Protein AF-A0A8S9B3A2-F1 (afdb_monomer)

Solvent-accessible surface area (backbone atoms only — not comparable to full-atom values): 14455 Å² total; per-residue (Å²): 108,44,96,80,34,63,38,35,36,28,36,54,52,17,43,50,27,46,56,45,24,74,76,36,66,95,46,22,70,62,25,46,52,50,16,51,53,28,40,66,65,13,50,64,55,45,55,56,55,64,73,60,78,45,78,88,52,44,62,52,49,51,56,33,50,64,42,50,48,51,38,49,44,45,55,29,76,80,40,77,68,56,39,48,72,70,50,87,87,49,98,57,87,27,58,57,59,52,32,21,52,45,43,54,49,45,68,76,41,43,72,69,33,56,79,40,97,54,28,78,78,65,65,76,79,71,89,68,57,51,84,60,25,87,64,45,62,59,57,53,51,50,54,51,48,56,58,52,49,36,76,74,67,72,50,58,69,65,58,50,51,27,50,51,53,40,48,51,52,49,48,45,39,53,17,53,59,60,39,98,63,59,72,78,70,49,52,57,49,64,55,39,49,60,34,67,43,48,70,66,36,51,55,41,39,61,69,62,37,63,72,47,47,48,53,52,34,52,49,21,45,60,44,25,60,48,38,86,42,73,44,44,56,64,40,22,57,40,29,35,54,39,45,55,74,69,49,56,79,91,52,46,78,74,43,49,65,45,70,70,53,71,80,80

Radius of gyration: 19.15 Å; Cα contacts (8 Å, |Δi|>4): 294; chains: 1; bounding box: 43×44×47 Å

pLDDT: mean 85.71, std 11.59, range [47.88, 97.56]

Foldseek 3Di:
DCVVQVLLVLLVQLLVLLVVLVVCVVCNVVSPVSSVVSNVVNVVVLVVVVVVPDLVCLLSNLSSLVSVLLNVLSNCVVPVQLLAQQAPPDPDHHSLVSLLVSVVSCVVNVVSCCVDPNVVVVDDDDPFDLVLQPCCVLLVVLLVVLVVCCVVPVDDPVQSVLLVQLSVLLSRLRRVCSDPDDLVSNVSSLSCSSNRRDPSLVVCSNVVPLSSLLSVLSSLLSLLANVVSVSSPCSSVSNNVNSCVSDDPVSNVSNPVSNPRHRD

Mean predicted aligned error: 6.16 Å

Secondary structure (DSSP, 8-state):
-TTT-HHHHHHHHHHHHHHHHHH-GGGHHHHHHHHHHHHHHHHHHHHHHHTT--TTTHHHHHHHHHHHHHHHHHHGGGSGGGSS---SSSSS--HHHHHHHHHHHHHHHHHHHHTSTTGGGGPPPPPP-GGG-TTHHHHHHHHHHHHHHHHHH---HHHHHHHHHHHHHHHHHHHHHHSS--THHHHHHHHHHHHHS-HHHHHHHHTT-HHHHHHHHHHHHHHHT-TTSGGGTTHHHHHHHHHHHHS-HHHHHHHHHHHHPPP-

Sequence (264 aa):
MALRYEFLMHGILAVAALHLSTLQTARKTELLQAAMRLENVAIPSFRRLLSSNNSENIRAVFAFAGFVVPYMLAMSGSHDSSNCIPSLDNKHPHWFHSLRGLIMLLVRTQDDLAQGPLSPLLTKCAPTDYGRNPEDIHFVRIQKLLQSTTLSSGSDEKDLAACLGALDGLRRIAASICSQCNTALKVAPLYAWPGTVSQHFLELLHQRKPETLVILAHYCVLLKRVNSCWYFEGVGEKLLGAIDKELSEDWKHWIEWPLKQPIK

Structure (mmCIF, N/CA/C/O backbone):
data_AF-A0A8S9B3A2-F1
#
_entry.id   AF-A0A8S9B3A2-F1
#
loop_
_atom_site.group_PDB
_atom_site.id
_atom_site.type_symbol
_atom_site.label_atom_id
_atom_site.label_alt_id
_atom_site.label_comp_id
_atom_site.label_asym_id
_atom_site.label_entity_id
_atom_site.label_seq_id
_atom_site.pdbx_PDB_ins_code
_atom_site.Cartn_x
_atom_site.Cartn_y
_atom_site.Cartn_z
_atom_site.occupancy
_atom_site.B_iso_or_equiv
_atom_site.auth_seq_id
_atom_site.auth_comp_id
_atom_site.auth_asym_id
_atom_site.auth_atom_id
_atom_site.pdbx_PDB_model_num
ATOM 1 N N . MET A 1 1 ? -16.685 -7.104 19.088 1.00 86.88 1 MET A N 1
ATOM 2 C CA . MET A 1 1 ? -15.223 -7.111 19.349 1.00 86.88 1 MET A CA 1
ATOM 3 C C . MET A 1 1 ? -14.755 -5.840 20.051 1.00 86.88 1 MET A C 1
ATOM 5 O O . MET A 1 1 ? -14.198 -5.979 21.125 1.00 86.88 1 MET A O 1
ATOM 9 N N . ALA A 1 2 ? -15.004 -4.632 19.527 1.00 88.06 2 ALA A N 1
ATOM 10 C CA . ALA A 1 2 ? -14.505 -3.384 20.132 1.00 88.06 2 ALA A CA 1
ATOM 11 C C . ALA A 1 2 ? -14.911 -3.178 21.608 1.00 88.06 2 ALA A C 1
ATOM 13 O O . ALA A 1 2 ? -14.072 -2.813 22.416 1.00 88.06 2 ALA A O 1
ATOM 14 N N . LEU A 1 3 ? -16.149 -3.518 21.987 1.00 90.69 3 LEU A N 1
ATOM 15 C CA . LEU A 1 3 ? -16.605 -3.456 23.388 1.00 90.69 3 LEU A CA 1
ATOM 16 C C . LEU A 1 3 ? -15.860 -4.414 24.341 1.00 90.69 3 LEU A C 1
ATOM 18 O O . LEU A 1 3 ? -15.884 -4.209 25.544 1.00 90.69 3 LEU A O 1
ATOM 22 N N . ARG A 1 4 ? -15.219 -5.467 23.814 1.00 90.19 4 ARG A N 1
ATOM 23 C CA . ARG A 1 4 ? -14.448 -6.453 24.596 1.00 90.19 4 ARG A CA 1
ATOM 24 C C . ARG A 1 4 ? -12.953 -6.123 24.641 1.00 90.19 4 ARG A C 1
ATOM 26 O O . ARG A 1 4 ? -12.253 -6.590 25.529 1.00 90.19 4 ARG A O 1
ATOM 33 N N . TYR A 1 5 ? -12.458 -5.361 23.669 1.00 91.50 5 TYR A N 1
ATOM 34 C CA . TYR A 1 5 ? -11.040 -5.068 23.498 1.00 91.50 5 TYR A CA 1
ATOM 35 C C . TYR A 1 5 ? -10.839 -3.557 23.399 1.00 91.50 5 TYR A C 1
ATOM 37 O O . TYR A 1 5 ? -10.967 -2.979 22.321 1.00 91.50 5 TYR A O 1
ATOM 45 N N . GLU A 1 6 ? -10.490 -2.924 24.518 1.00 92.94 6 GLU A N 1
ATOM 46 C CA . GLU A 1 6 ? -10.369 -1.463 24.616 1.00 92.94 6 GLU A CA 1
ATOM 47 C C . GLU A 1 6 ? -9.408 -0.868 23.584 1.00 92.94 6 GLU A C 1
ATOM 49 O O . GLU A 1 6 ? -9.726 0.139 22.963 1.00 92.94 6 GLU A O 1
ATOM 54 N N . PHE A 1 7 ? -8.259 -1.504 23.325 1.00 94.06 7 PHE A N 1
ATOM 55 C CA . PHE A 1 7 ? -7.315 -1.025 22.306 1.00 94.06 7 PHE A CA 1
ATOM 56 C C . PHE A 1 7 ? -7.963 -0.929 20.915 1.00 94.06 7 PHE A C 1
ATOM 58 O O . PHE A 1 7 ? -7.715 0.027 20.187 1.00 94.06 7 PHE A O 1
ATOM 65 N N . LEU A 1 8 ? -8.843 -1.876 20.565 1.00 94.69 8 LEU A N 1
ATOM 66 C CA . LEU A 1 8 ? -9.583 -1.850 19.308 1.00 94.69 8 LEU A CA 1
ATOM 67 C C . LEU A 1 8 ? -10.588 -0.696 19.286 1.00 94.69 8 LEU A C 1
ATOM 69 O O . LEU A 1 8 ? -10.690 -0.006 18.274 1.00 94.69 8 LEU A O 1
ATOM 73 N N . MET A 1 9 ? -11.294 -0.457 20.395 1.00 96.00 9 MET A N 1
ATOM 74 C CA . MET A 1 9 ? -12.188 0.697 20.521 1.00 96.00 9 MET A CA 1
ATOM 75 C C . MET A 1 9 ? -11.423 2.013 20.342 1.00 96.00 9 MET A C 1
ATOM 77 O O . MET A 1 9 ? -11.816 2.844 19.529 1.00 96.00 9 MET A O 1
ATOM 81 N N . HIS A 1 10 ? -10.297 2.176 21.038 1.00 95.81 10 HIS A N 1
ATOM 82 C CA . HIS A 1 10 ? -9.448 3.356 20.913 1.00 95.81 10 HIS A CA 1
ATOM 83 C C . HIS A 1 10 ? -8.947 3.557 19.475 1.00 95.81 10 HIS A C 1
ATOM 85 O O . HIS A 1 10 ? -8.999 4.677 18.979 1.00 95.81 10 HIS A O 1
ATOM 91 N N . GLY A 1 11 ? -8.542 2.492 18.771 1.00 94.38 11 GLY A N 1
ATOM 92 C CA . GLY A 1 11 ? -8.142 2.574 17.360 1.00 94.38 11 GLY A CA 1
ATOM 93 C C . GLY A 1 11 ? -9.270 3.040 16.435 1.00 94.38 11 GLY A C 1
ATOM 94 O O . GLY A 1 11 ? -9.063 3.926 15.607 1.00 94.38 11 GLY A O 1
ATOM 95 N N . ILE A 1 12 ? -10.481 2.501 16.614 1.00 95.19 12 ILE A N 1
ATOM 96 C CA . ILE A 1 12 ? -11.668 2.919 15.850 1.00 95.19 12 ILE A CA 1
ATOM 97 C C . ILE A 1 12 ? -11.978 4.398 16.109 1.00 95.19 12 ILE A C 1
ATOM 99 O O . ILE A 1 12 ? -12.176 5.162 15.165 1.00 95.19 12 ILE A O 1
ATOM 103 N N . LEU A 1 13 ? -11.986 4.815 17.377 1.00 96.25 13 LEU A N 1
ATOM 104 C CA . LEU A 1 13 ? -12.258 6.200 17.759 1.00 96.25 13 LEU A CA 1
ATOM 105 C C . LEU A 1 13 ? -11.162 7.159 17.274 1.00 96.25 13 LEU A C 1
ATOM 107 O O . LEU A 1 13 ? -11.478 8.277 16.880 1.00 96.25 13 LEU A O 1
ATOM 111 N N . ALA A 1 14 ? -9.897 6.730 17.255 1.00 95.62 14 ALA A N 1
ATOM 112 C CA . ALA A 1 14 ? -8.786 7.536 16.759 1.00 95.62 14 ALA A CA 1
ATOM 113 C C . ALA A 1 14 ? -8.944 7.843 15.264 1.00 95.62 14 ALA A C 1
ATOM 115 O O . ALA A 1 14 ? -8.869 9.001 14.856 1.00 95.62 14 ALA A O 1
ATOM 116 N N . VAL A 1 15 ? -9.237 6.822 14.450 1.00 94.31 15 VAL A N 1
ATOM 117 C CA . VAL A 1 15 ? -9.499 6.996 13.011 1.00 94.31 15 VAL A CA 1
ATOM 118 C C . VAL A 1 15 ? -10.773 7.812 12.773 1.00 94.31 15 VAL A C 1
ATOM 120 O O . VAL A 1 15 ? -10.792 8.666 11.888 1.00 94.31 15 VAL A O 1
ATOM 123 N N . ALA A 1 16 ? -11.821 7.607 13.576 1.00 95.56 16 ALA A N 1
ATOM 124 C CA . ALA A 1 16 ? -13.045 8.400 13.487 1.00 95.56 16 ALA A CA 1
ATOM 125 C C . ALA A 1 16 ? -12.796 9.883 13.806 1.00 95.56 16 ALA A C 1
ATOM 127 O O . ALA A 1 16 ? -13.278 10.749 13.079 1.00 95.56 16 ALA A O 1
ATOM 128 N N . ALA A 1 17 ? -12.014 10.186 14.846 1.00 95.75 17 ALA A N 1
ATOM 129 C CA . ALA A 1 17 ? -11.626 11.550 15.194 1.00 95.75 17 ALA A CA 1
ATOM 130 C C . ALA A 1 17 ? -10.784 12.201 14.083 1.00 95.75 17 ALA A C 1
ATOM 132 O O . ALA A 1 17 ? -11.041 13.350 13.725 1.00 95.75 17 ALA A O 1
ATOM 133 N N . LEU A 1 18 ? -9.848 11.460 13.474 1.00 93.12 18 LEU A N 1
ATOM 134 C CA . LEU A 1 18 ? -9.096 11.937 12.309 1.00 93.12 18 LEU A CA 1
ATOM 135 C C . LEU A 1 18 ? -10.009 12.275 11.133 1.00 93.12 18 LEU A C 1
ATOM 137 O O . LEU A 1 18 ? -9.900 13.366 10.579 1.00 93.12 18 LEU A O 1
ATOM 141 N N . HIS A 1 19 ? -10.935 11.385 10.784 1.00 93.44 19 HIS A N 1
ATOM 142 C CA . HIS A 1 19 ? -11.881 11.643 9.704 1.00 93.44 19 HIS A CA 1
ATOM 143 C C . HIS A 1 19 ? -12.785 12.842 10.021 1.00 93.44 19 HIS A C 1
ATOM 145 O O . HIS A 1 19 ? -12.965 13.728 9.197 1.00 93.44 19 HIS A O 1
ATOM 151 N N . LEU A 1 20 ? -13.298 12.951 11.249 1.00 95.25 20 LEU A N 1
ATOM 152 C CA . LEU A 1 20 ? -14.075 14.121 11.660 1.00 95.25 20 LEU A CA 1
ATOM 153 C C . LEU A 1 20 ? -13.264 15.418 11.569 1.00 95.25 20 LEU A C 1
ATOM 155 O O . LEU A 1 20 ? -13.844 16.460 11.283 1.00 95.25 20 LEU A O 1
ATOM 159 N N . SER A 1 21 ? -11.944 15.376 11.772 1.00 93.50 21 SER A N 1
ATOM 160 C CA . SER A 1 21 ? -11.086 16.562 11.664 1.00 93.50 21 SER A CA 1
ATOM 161 C C . SER A 1 21 ? -11.006 17.129 10.240 1.00 93.50 21 SER A C 1
ATOM 163 O O . SER A 1 21 ? -10.760 18.326 10.080 1.00 93.50 21 SER A O 1
ATOM 165 N N . THR A 1 22 ? -11.242 16.299 9.213 1.00 89.88 22 THR A N 1
ATOM 166 C CA . THR A 1 22 ? -11.309 16.743 7.812 1.00 89.88 22 THR A CA 1
ATOM 167 C C . THR A 1 22 ? -12.674 17.348 7.480 1.00 89.88 22 THR A C 1
ATOM 169 O O . THR A 1 22 ? -12.753 18.288 6.696 1.00 89.88 22 THR A O 1
ATOM 172 N N . LEU A 1 23 ? -13.739 16.869 8.132 1.00 93.38 23 LEU A N 1
ATOM 173 C CA . LEU A 1 23 ? -15.110 17.352 7.944 1.00 93.38 23 LEU A CA 1
ATOM 174 C C . LEU A 1 23 ? -15.437 18.592 8.796 1.00 93.38 23 LEU A C 1
ATOM 176 O O . LEU A 1 23 ? -16.249 19.425 8.402 1.00 93.38 23 LEU A O 1
ATOM 180 N N . GLN A 1 24 ? -14.826 18.716 9.977 1.00 95.00 24 GLN A N 1
ATOM 181 C CA . GLN A 1 24 ? -15.093 19.760 10.971 1.00 95.00 24 GLN A CA 1
ATOM 182 C C . GLN A 1 24 ? -13.850 20.624 11.186 1.00 95.00 24 GLN A C 1
ATOM 184 O O . GLN A 1 24 ? -13.192 20.557 12.226 1.00 95.00 24 GLN A O 1
ATOM 189 N N . THR A 1 25 ? -13.540 21.477 10.211 1.00 90.44 25 THR A N 1
ATOM 190 C CA . THR A 1 25 ? -12.337 22.329 10.230 1.00 90.44 25 THR A CA 1
ATOM 191 C C . THR A 1 25 ? -12.238 23.208 11.482 1.00 90.44 25 THR A C 1
ATOM 193 O O . THR A 1 25 ? -11.146 23.368 12.022 1.00 90.44 25 THR A O 1
ATOM 196 N N . ALA A 1 26 ? -13.370 23.685 12.013 1.00 96.25 26 ALA A N 1
ATOM 197 C CA . ALA A 1 26 ? -13.434 24.467 13.253 1.00 96.25 26 ALA A CA 1
ATOM 198 C C . ALA A 1 26 ? -12.916 23.715 14.495 1.00 96.25 26 ALA A C 1
ATOM 200 O O . ALA A 1 26 ? -12.415 24.335 15.428 1.00 96.25 26 ALA A O 1
ATOM 201 N N . ARG A 1 27 ? -13.013 22.380 14.508 1.00 95.88 27 ARG A N 1
ATOM 202 C CA . ARG A 1 27 ? -12.578 21.511 15.617 1.00 95.88 27 ARG A CA 1
ATOM 203 C C . ARG A 1 27 ? -11.345 20.682 15.270 1.00 95.88 27 ARG A C 1
ATOM 205 O O . ARG A 1 27 ? -10.985 19.772 16.014 1.00 95.88 27 ARG A O 1
ATOM 212 N N . LYS A 1 28 ? -10.676 20.984 14.152 1.00 92.81 28 LYS A N 1
ATOM 213 C CA . LYS A 1 28 ? -9.571 20.177 13.620 1.00 92.81 28 LYS A CA 1
ATOM 214 C C . LYS A 1 28 ? -8.499 19.898 14.674 1.00 92.81 28 LYS A C 1
ATOM 216 O O . LYS A 1 28 ? -8.174 18.741 14.908 1.00 92.81 28 LYS A O 1
ATOM 221 N N . THR A 1 29 ? -7.996 20.927 15.354 1.00 93.38 29 THR A N 1
ATOM 222 C CA . THR A 1 29 ? -6.937 20.781 16.369 1.00 93.38 29 THR A CA 1
ATOM 223 C C . THR A 1 29 ? -7.363 19.892 17.539 1.00 93.38 29 THR A C 1
ATOM 225 O O . THR A 1 29 ? -6.611 19.008 17.943 1.00 93.38 29 THR A O 1
ATOM 228 N N . GLU A 1 30 ? -8.579 20.084 18.056 1.00 96.38 30 GLU A N 1
ATOM 229 C CA . GLU A 1 30 ? -9.148 19.278 19.146 1.00 96.38 30 GLU A CA 1
ATOM 230 C C . GLU A 1 30 ? -9.258 17.799 18.741 1.00 96.38 30 GLU A C 1
ATOM 232 O O . GLU A 1 30 ? -8.842 16.907 19.483 1.00 96.38 30 GLU A O 1
ATOM 237 N N . LEU A 1 31 ? -9.780 17.540 17.540 1.00 96.44 31 LEU A N 1
ATOM 238 C CA . LEU A 1 31 ? -9.991 16.195 17.007 1.00 96.44 31 LEU A CA 1
ATOM 239 C C . LEU A 1 31 ? -8.668 15.481 16.697 1.00 96.44 31 LEU A C 1
ATOM 241 O O . LEU A 1 31 ? -8.532 14.299 17.012 1.00 96.44 31 LEU A O 1
ATOM 245 N N . LEU A 1 32 ? -7.670 16.195 16.166 1.00 93.56 32 LEU A N 1
ATOM 246 C CA . LEU A 1 32 ? -6.316 15.665 15.976 1.00 93.56 32 LEU A CA 1
ATOM 247 C C . LEU A 1 32 ? -5.677 15.277 17.318 1.00 93.56 32 LEU A C 1
ATOM 249 O O . LEU A 1 32 ? -5.144 14.177 17.451 1.00 93.56 32 LEU A O 1
ATOM 253 N N . GLN A 1 33 ? -5.783 16.131 18.341 1.00 94.44 33 GLN A N 1
ATOM 254 C CA . GLN A 1 33 ? -5.284 15.817 19.685 1.00 94.44 33 GLN A CA 1
ATOM 255 C C . GLN A 1 33 ? -6.010 14.618 20.304 1.00 94.44 33 GLN A C 1
ATOM 257 O O . GLN A 1 33 ? -5.382 13.774 20.946 1.00 94.44 33 GLN A O 1
ATOM 262 N N . ALA A 1 34 ? -7.329 14.517 20.120 1.00 96.19 34 ALA A N 1
ATOM 263 C CA . ALA A 1 34 ? -8.099 13.364 20.568 1.00 96.19 34 ALA A CA 1
ATOM 264 C C . ALA A 1 34 ? -7.623 12.074 19.884 1.00 96.19 34 ALA A C 1
ATOM 266 O O . ALA A 1 34 ? -7.362 11.091 20.578 1.00 96.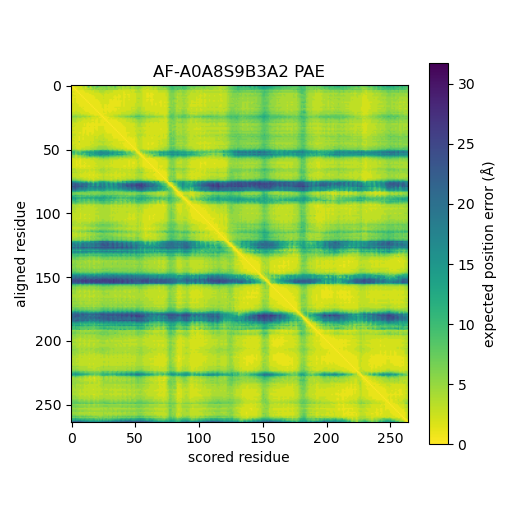19 34 ALA A O 1
ATOM 267 N N . ALA A 1 35 ? -7.436 12.098 18.562 1.00 95.38 35 ALA A N 1
ATOM 268 C CA . ALA A 1 35 ? -6.918 10.965 17.805 1.00 95.38 35 ALA A CA 1
ATOM 269 C C . ALA A 1 35 ? -5.537 10.510 18.303 1.00 95.38 35 ALA A C 1
ATOM 271 O O . ALA A 1 35 ? -5.358 9.326 18.587 1.00 95.38 35 ALA A O 1
ATOM 272 N N . MET A 1 36 ? -4.606 11.451 18.501 1.00 93.38 36 MET A N 1
ATOM 273 C CA . MET A 1 36 ? -3.267 11.171 19.039 1.00 93.38 36 MET A CA 1
ATOM 274 C C . MET A 1 36 ? -3.320 10.530 20.429 1.00 93.38 36 MET A C 1
ATOM 276 O O . MET A 1 36 ? -2.621 9.554 20.697 1.00 93.38 36 MET A O 1
ATOM 280 N N . ARG A 1 37 ? -4.158 11.051 21.335 1.00 95.31 37 ARG A N 1
ATOM 281 C CA . ARG A 1 37 ? -4.313 10.477 22.684 1.00 95.31 37 ARG A CA 1
ATOM 282 C C . ARG A 1 37 ? -4.839 9.044 22.631 1.00 95.31 37 ARG A C 1
ATOM 284 O O . ARG A 1 37 ? -4.300 8.179 23.315 1.00 95.31 37 ARG A O 1
ATOM 291 N N . LEU A 1 38 ? -5.866 8.798 21.819 1.00 95.69 38 LEU A N 1
ATOM 292 C CA . LEU A 1 38 ? -6.476 7.477 21.666 1.00 95.69 38 LEU A CA 1
ATOM 293 C C . LEU A 1 38 ? -5.479 6.457 21.098 1.00 95.69 38 LEU A C 1
ATOM 295 O O . LEU A 1 38 ? -5.370 5.351 21.625 1.00 95.69 38 LEU A O 1
ATOM 299 N N . GLU A 1 39 ? -4.705 6.834 20.079 1.00 92.94 39 GLU A N 1
ATOM 300 C CA . GLU A 1 39 ? -3.663 5.974 19.510 1.00 92.94 39 GLU A CA 1
ATOM 301 C C . GLU A 1 39 ? -2.566 5.648 20.539 1.00 92.94 39 GLU A C 1
ATOM 303 O O . GLU A 1 39 ? -2.226 4.476 20.732 1.00 92.94 39 GLU A O 1
ATOM 308 N N . ASN A 1 40 ? -2.066 6.660 21.257 1.00 92.50 40 ASN A N 1
ATOM 309 C CA . ASN A 1 40 ? -1.021 6.494 22.271 1.00 92.50 40 ASN A CA 1
ATOM 310 C C . ASN A 1 40 ? -1.431 5.531 23.396 1.00 92.50 40 ASN A C 1
ATOM 312 O O . ASN A 1 40 ? -0.596 4.775 23.894 1.00 92.50 40 ASN A O 1
ATOM 316 N N . VAL A 1 41 ? -2.713 5.518 23.775 1.00 95.00 41 VAL A N 1
ATOM 317 C CA . VAL A 1 41 ? -3.259 4.563 24.755 1.00 95.00 41 VAL A CA 1
ATOM 318 C C . VAL A 1 41 ? -3.419 3.161 24.152 1.00 95.00 41 VAL A C 1
ATOM 320 O O . VAL A 1 41 ? -3.198 2.158 24.833 1.00 95.00 41 VAL A O 1
ATOM 323 N N . ALA A 1 42 ? -3.782 3.058 22.873 1.00 94.38 42 ALA A N 1
ATOM 324 C CA . ALA A 1 42 ? -4.058 1.780 22.224 1.00 94.38 42 ALA A CA 1
ATOM 325 C C . ALA A 1 42 ? -2.795 0.970 21.882 1.00 94.38 42 ALA A C 1
ATOM 327 O O . ALA A 1 42 ? -2.781 -0.254 22.056 1.00 94.38 42 ALA A O 1
ATOM 328 N N . ILE A 1 43 ? -1.734 1.635 21.404 1.00 91.88 43 ILE A N 1
ATOM 329 C CA . ILE A 1 43 ? -0.521 0.985 20.876 1.00 91.88 43 ILE A CA 1
ATOM 330 C C . ILE A 1 43 ? 0.147 0.032 21.881 1.00 91.88 43 ILE A C 1
ATOM 332 O O . ILE A 1 43 ? 0.470 -1.091 21.482 1.00 91.88 43 ILE A O 1
ATOM 336 N N . PRO A 1 44 ? 0.378 0.402 23.158 1.00 93.44 44 PRO A N 1
ATOM 337 C CA . PRO A 1 44 ? 1.042 -0.489 24.110 1.00 93.44 44 PRO A CA 1
ATOM 338 C C . PRO A 1 44 ? 0.278 -1.802 24.320 1.00 93.44 44 PRO A C 1
ATOM 340 O O . PRO A 1 44 ? 0.873 -2.882 24.308 1.00 93.44 44 PRO A O 1
ATOM 343 N N . SER A 1 45 ? -1.048 -1.716 24.452 1.00 92.31 45 SER A N 1
ATOM 344 C CA . SER A 1 45 ? -1.930 -2.877 24.607 1.00 92.31 45 SER A CA 1
ATOM 345 C C . SER A 1 45 ? -1.961 -3.736 23.344 1.00 92.31 45 SER A C 1
ATOM 347 O O . SER A 1 45 ? -1.846 -4.958 23.433 1.00 92.31 45 SER A O 1
ATOM 349 N N . PHE A 1 46 ? -2.030 -3.108 22.166 1.00 92.31 46 PHE A N 1
ATOM 350 C CA . PHE A 1 46 ? -1.916 -3.807 20.886 1.00 92.31 46 PHE A CA 1
ATOM 351 C C . PHE A 1 46 ? -0.590 -4.572 20.769 1.00 92.31 46 PHE A C 1
ATOM 353 O O . PHE A 1 46 ? -0.607 -5.767 20.484 1.00 92.31 46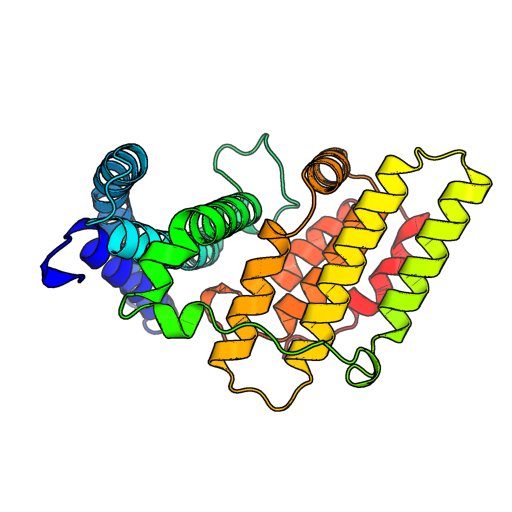 PHE A O 1
ATOM 360 N N . ARG A 1 47 ? 0.552 -3.925 21.045 1.00 91.00 47 ARG A N 1
ATOM 361 C CA . ARG A 1 47 ? 1.884 -4.555 20.972 1.00 91.00 47 ARG A CA 1
ATOM 362 C C . ARG A 1 47 ? 1.998 -5.756 21.907 1.00 91.00 47 ARG A C 1
ATOM 364 O O . ARG A 1 47 ? 2.505 -6.795 21.501 1.00 91.00 47 ARG A O 1
ATOM 371 N N . ARG A 1 48 ? 1.485 -5.637 23.135 1.00 92.12 48 ARG A N 1
ATOM 372 C CA . ARG A 1 48 ? 1.479 -6.737 24.110 1.00 92.12 48 ARG A CA 1
ATOM 373 C C . ARG A 1 48 ? 0.695 -7.947 23.597 1.00 92.12 48 ARG A C 1
ATOM 375 O O . ARG A 1 48 ? 1.175 -9.072 23.695 1.00 92.12 48 ARG A O 1
ATOM 382 N N . LEU A 1 49 ? -0.498 -7.720 23.046 1.00 91.06 49 LEU A N 1
ATOM 383 C CA . LEU A 1 49 ? -1.356 -8.797 22.544 1.00 91.06 49 LEU A CA 1
ATOM 384 C C . LEU A 1 49 ? -0.827 -9.395 21.237 1.00 91.06 49 LEU A C 1
ATOM 386 O O . LEU A 1 49 ? -0.889 -10.610 21.069 1.00 91.06 49 LEU A O 1
ATOM 390 N N . LEU A 1 50 ? -0.232 -8.583 20.361 1.00 89.44 50 LEU A N 1
ATOM 391 C CA . LEU A 1 50 ? 0.421 -9.054 19.140 1.00 89.44 50 LEU A CA 1
ATOM 392 C C . LEU A 1 50 ? 1.540 -10.066 19.439 1.00 89.44 50 LEU A C 1
ATOM 394 O O . LEU A 1 50 ? 1.673 -11.048 18.710 1.00 89.44 50 LEU A O 1
ATOM 398 N N . SER A 1 51 ? 2.298 -9.860 20.520 1.00 87.69 51 SER A N 1
ATOM 399 C CA . SER A 1 51 ? 3.363 -10.773 20.961 1.00 87.69 51 SER A CA 1
ATOM 400 C C . SER A 1 51 ? 2.857 -12.043 21.654 1.00 87.69 51 SER A C 1
ATOM 402 O O . SER A 1 51 ? 3.620 -12.988 21.816 1.00 87.69 51 SER A O 1
ATOM 404 N N . SER A 1 52 ? 1.589 -12.086 22.078 1.00 82.50 52 SER A N 1
ATOM 405 C CA . SER A 1 52 ? 1.043 -13.201 22.867 1.00 82.50 52 SER A CA 1
ATOM 406 C C . SER A 1 52 ? 0.677 -14.449 22.051 1.00 82.50 52 SER A C 1
ATOM 408 O O . SER A 1 52 ? 0.390 -15.479 22.651 1.00 82.50 52 SER A O 1
ATOM 410 N N . ASN A 1 53 ? 0.665 -14.369 20.709 1.00 69.38 53 ASN A N 1
ATOM 411 C CA . ASN A 1 53 ? 0.276 -15.454 19.786 1.00 69.38 53 ASN A CA 1
ATOM 412 C C . ASN A 1 53 ? -1.031 -16.193 20.164 1.00 69.38 53 ASN A C 1
ATOM 414 O O . ASN A 1 53 ? -1.207 -17.368 19.856 1.00 69.38 53 ASN A O 1
ATOM 418 N N . ASN A 1 54 ? -1.969 -15.505 20.821 1.00 79.38 54 ASN A N 1
ATOM 419 C CA . ASN A 1 54 ? -3.221 -16.095 21.284 1.00 79.38 54 ASN A CA 1
ATOM 420 C C . ASN A 1 54 ? -4.320 -15.973 20.208 1.00 79.38 54 ASN A C 1
ATOM 422 O O . ASN A 1 54 ? -4.704 -14.870 19.813 1.00 79.38 54 ASN A O 1
ATOM 426 N N . SER A 1 55 ? -4.874 -17.104 19.770 1.00 75.44 55 SER A N 1
ATOM 427 C CA . SER A 1 55 ? -5.926 -17.170 18.744 1.00 75.44 55 SER A CA 1
ATOM 428 C C . SER A 1 55 ? -7.252 -16.515 19.161 1.00 75.44 55 SER A C 1
ATOM 430 O O . SER A 1 55 ? -8.033 -16.092 18.307 1.00 75.44 55 SER A O 1
ATOM 432 N N . GLU A 1 56 ? -7.519 -16.331 20.457 1.00 80.44 56 GLU A N 1
ATOM 433 C CA . GLU A 1 56 ? -8.722 -15.633 20.925 1.00 80.44 56 GLU A CA 1
ATOM 434 C C . GLU A 1 56 ? -8.680 -14.132 20.624 1.00 80.44 56 GLU A C 1
ATOM 436 O O . GLU A 1 56 ? -9.696 -13.534 20.261 1.00 80.44 56 GLU A O 1
ATOM 441 N N . ASN A 1 57 ? -7.506 -13.508 20.771 1.00 87.62 57 ASN A N 1
ATOM 442 C CA . ASN A 1 57 ? -7.340 -12.068 20.575 1.00 87.62 57 ASN A CA 1
ATOM 443 C C . ASN A 1 57 ? -6.931 -11.708 19.140 1.00 87.62 57 ASN A C 1
ATOM 445 O O . ASN A 1 57 ? -7.054 -10.543 18.752 1.00 87.62 57 ASN A O 1
ATOM 449 N N . ILE A 1 58 ? -6.509 -12.691 18.338 1.00 89.50 58 ILE A N 1
ATOM 450 C CA . ILE A 1 58 ? -5.881 -12.453 17.038 1.00 89.50 58 ILE A CA 1
ATOM 451 C C . ILE A 1 58 ? -6.784 -11.694 16.067 1.00 89.50 58 ILE A C 1
ATOM 453 O O . ILE A 1 58 ? -6.319 -10.848 15.308 1.00 89.50 58 ILE A O 1
ATOM 457 N N . ARG A 1 59 ? -8.100 -11.919 16.152 1.00 90.69 59 ARG A N 1
ATOM 458 C CA . ARG A 1 59 ? -9.101 -11.216 15.338 1.00 90.69 59 ARG A CA 1
ATOM 459 C C . ARG A 1 59 ? -9.187 -9.736 15.705 1.00 90.69 59 ARG A C 1
ATOM 461 O O . ARG A 1 59 ? -9.300 -8.890 14.824 1.00 90.69 59 ARG A O 1
ATOM 468 N N . ALA A 1 60 ? -9.098 -9.411 16.996 1.00 92.25 60 ALA A N 1
ATOM 469 C CA . ALA A 1 60 ? -9.081 -8.029 17.469 1.00 92.25 60 ALA A CA 1
ATOM 470 C C . ALA A 1 60 ? -7.744 -7.340 17.157 1.00 92.25 60 ALA A C 1
ATOM 472 O O . ALA A 1 60 ? -7.739 -6.176 16.759 1.00 92.25 60 ALA A O 1
ATOM 473 N N . VAL A 1 61 ? -6.629 -8.067 17.281 1.00 93.31 61 VAL A N 1
ATOM 474 C CA . VAL A 1 61 ? -5.288 -7.607 16.886 1.00 93.31 61 VAL A CA 1
ATOM 475 C C . VAL A 1 61 ? -5.262 -7.277 15.393 1.00 93.31 61 VAL A C 1
ATOM 477 O O . VAL A 1 61 ? -4.856 -6.179 15.021 1.00 93.31 61 VAL A O 1
ATOM 480 N N . PHE A 1 62 ? -5.759 -8.178 14.542 1.00 91.62 62 PHE A N 1
ATOM 481 C CA . PHE A 1 62 ? -5.853 -7.951 13.101 1.00 91.62 62 PHE A CA 1
ATOM 482 C C . PHE A 1 62 ? -6.760 -6.761 12.764 1.00 91.62 62 PHE A C 1
ATOM 484 O O . PHE A 1 62 ? -6.363 -5.885 11.998 1.00 91.62 62 PHE A O 1
ATOM 491 N N . ALA A 1 63 ? -7.944 -6.680 13.383 1.00 91.62 63 ALA A N 1
ATOM 492 C CA . ALA A 1 63 ? -8.856 -5.557 13.180 1.00 91.62 63 ALA A CA 1
ATOM 493 C C . ALA A 1 63 ? -8.203 -4.211 13.541 1.00 91.62 63 ALA A C 1
ATOM 495 O O . ALA A 1 63 ? -8.318 -3.256 12.781 1.00 91.62 63 ALA A O 1
ATOM 496 N N . PHE A 1 64 ? -7.472 -4.138 14.659 1.00 93.19 64 PHE A N 1
ATOM 497 C CA . PHE A 1 64 ? -6.747 -2.925 15.041 1.00 93.19 64 PHE A CA 1
ATOM 498 C C . PHE A 1 64 ? -5.627 -2.593 14.051 1.00 93.19 64 PHE A C 1
ATOM 500 O O . PHE A 1 64 ? -5.519 -1.446 13.624 1.00 93.19 64 PHE A O 1
ATOM 507 N N . ALA A 1 65 ? -4.830 -3.584 13.638 1.00 90.88 65 ALA A N 1
ATOM 508 C CA . ALA A 1 65 ? -3.757 -3.390 12.662 1.00 90.88 65 ALA A CA 1
ATOM 509 C C . ALA A 1 65 ? -4.278 -2.816 11.330 1.00 90.88 65 ALA A C 1
ATOM 511 O O . ALA A 1 65 ? -3.611 -1.982 10.717 1.00 90.88 65 ALA A O 1
ATOM 512 N N . GLY A 1 66 ? -5.497 -3.190 10.924 1.00 88.69 66 GLY A N 1
ATOM 513 C CA . GLY A 1 66 ? -6.181 -2.615 9.764 1.00 88.69 66 GLY A CA 1
ATOM 514 C C . GLY A 1 66 ? -6.444 -1.106 9.867 1.00 88.69 66 GLY A C 1
ATOM 515 O O . GLY A 1 66 ? -6.457 -0.427 8.845 1.00 88.69 66 GLY A O 1
ATOM 516 N N . PHE A 1 67 ? -6.596 -0.562 11.079 1.00 88.38 67 PHE A N 1
ATOM 517 C CA . PHE A 1 67 ? -6.819 0.870 11.324 1.00 88.38 67 PHE A CA 1
ATOM 518 C C . PHE A 1 67 ? -5.529 1.682 11.480 1.00 88.38 67 PHE A C 1
ATOM 520 O O . PHE A 1 67 ? -5.537 2.886 11.225 1.00 88.38 67 PHE A O 1
ATOM 527 N N . VAL A 1 68 ? -4.413 1.035 11.831 1.00 87.81 68 VAL A N 1
ATOM 528 C CA . VAL A 1 68 ? -3.110 1.700 12.005 1.00 87.81 68 VAL A CA 1
ATOM 529 C C . VAL A 1 68 ? -2.655 2.375 10.709 1.00 87.81 68 VAL A C 1
ATOM 531 O O . VAL A 1 68 ? -2.170 3.501 10.740 1.00 87.81 68 VAL A O 1
ATOM 534 N N . VAL A 1 69 ? -2.841 1.729 9.554 1.00 85.94 69 VAL A N 1
ATOM 535 C CA . VAL A 1 69 ? -2.432 2.297 8.257 1.00 85.94 69 VAL A CA 1
ATOM 536 C C . VAL A 1 69 ? -3.259 3.523 7.847 1.00 85.94 69 VAL A C 1
ATOM 538 O O . VAL A 1 69 ? -2.637 4.552 7.585 1.00 85.94 69 VAL A O 1
ATOM 541 N N . PRO A 1 70 ? -4.611 3.476 7.826 1.00 86.75 70 PRO A N 1
ATOM 542 C CA . PRO A 1 70 ? -5.436 4.672 7.663 1.00 86.75 70 PRO A CA 1
ATOM 543 C C . PRO A 1 70 ? -5.027 5.806 8.601 1.00 86.75 70 PRO A C 1
ATOM 545 O O . PRO A 1 70 ? -4.907 6.946 8.167 1.00 86.75 70 PRO A O 1
ATOM 548 N N . TYR A 1 71 ? -4.773 5.482 9.873 1.00 89.50 71 TYR A N 1
ATOM 549 C CA . TYR A 1 71 ? -4.348 6.460 10.863 1.00 89.50 71 TYR A CA 1
ATOM 550 C C . TYR A 1 71 ? -3.014 7.118 10.483 1.00 89.50 71 TYR A C 1
ATOM 552 O O . TYR A 1 71 ? -2.944 8.343 10.438 1.00 89.50 71 TYR A O 1
ATOM 560 N N . MET A 1 72 ? -1.973 6.337 10.166 1.00 86.88 72 MET A N 1
ATOM 561 C CA . MET A 1 72 ? -0.661 6.885 9.793 1.00 86.88 72 MET A CA 1
ATOM 562 C C . MET A 1 72 ? -0.751 7.771 8.553 1.00 86.88 72 MET A C 1
ATOM 564 O O . MET A 1 72 ? -0.209 8.868 8.556 1.00 86.88 72 MET A O 1
ATOM 568 N N . LEU A 1 73 ? -1.448 7.319 7.509 1.00 84.31 73 LEU A N 1
ATOM 569 C CA . LEU A 1 73 ? -1.588 8.081 6.267 1.00 84.31 73 LEU A CA 1
ATOM 570 C C . LEU A 1 73 ? -2.310 9.416 6.493 1.00 84.31 73 LEU A C 1
ATOM 572 O O . LEU A 1 73 ? -1.843 10.459 6.042 1.00 84.31 73 LEU A O 1
ATOM 576 N N . ALA A 1 74 ? -3.406 9.389 7.250 1.00 85.19 74 ALA A N 1
ATOM 577 C CA . ALA A 1 74 ? -4.174 10.579 7.585 1.00 85.19 74 ALA A CA 1
ATOM 578 C C . ALA A 1 74 ? -3.412 11.541 8.506 1.00 85.19 74 ALA A C 1
ATOM 580 O O . ALA A 1 74 ? -3.467 12.757 8.320 1.00 85.19 74 ALA A O 1
ATOM 581 N N . MET A 1 75 ? -2.690 11.009 9.494 1.00 81.19 75 MET A N 1
ATOM 582 C CA . MET A 1 75 ? -1.922 11.818 10.435 1.00 81.19 75 MET A CA 1
ATOM 583 C C . MET A 1 75 ? -0.699 12.443 9.765 1.00 81.19 75 MET A C 1
ATOM 585 O O . MET A 1 75 ? -0.387 13.597 10.016 1.00 81.19 75 MET A O 1
ATOM 589 N N . SER A 1 76 ? -0.033 11.742 8.851 1.00 67.94 76 SER A N 1
ATOM 590 C CA . SER A 1 76 ? 1.104 12.293 8.108 1.00 67.94 76 SER A CA 1
ATOM 591 C C . SER A 1 76 ? 0.717 13.370 7.080 1.00 67.94 76 SER A C 1
ATOM 593 O O . SER A 1 76 ? 1.580 14.066 6.549 1.00 67.94 76 SER A O 1
ATOM 595 N N . GLY A 1 77 ? -0.576 13.641 6.876 1.00 55.72 77 GLY A N 1
ATOM 596 C CA . GLY A 1 77 ? -1.020 14.896 6.263 1.00 55.72 77 GLY A CA 1
ATOM 597 C C . GLY A 1 77 ? -0.523 16.153 7.004 1.00 55.72 77 GLY A C 1
ATOM 598 O O . GLY A 1 77 ? -0.511 17.229 6.408 1.00 55.72 77 GLY A O 1
ATOM 599 N N . SER A 1 78 ? -0.082 16.023 8.266 1.00 47.88 78 SER A N 1
ATOM 600 C CA . SER A 1 78 ? 0.513 17.094 9.080 1.00 47.88 78 SER A CA 1
ATOM 601 C C . SER A 1 78 ? 2.033 16.981 9.302 1.00 47.88 78 SER A C 1
ATOM 603 O O . SER A 1 78 ? 2.629 17.931 9.807 1.00 47.88 78 SER A O 1
ATOM 605 N N . HIS A 1 79 ? 2.679 15.876 8.901 1.00 48.34 79 HIS A N 1
ATOM 606 C CA . HIS A 1 79 ? 4.116 15.628 9.090 1.00 48.34 79 HIS A CA 1
ATOM 607 C C . HIS A 1 79 ? 4.724 14.917 7.867 1.00 48.34 79 HIS A C 1
ATOM 609 O O . HIS A 1 79 ? 4.207 13.890 7.443 1.00 48.34 79 HIS A O 1
ATOM 615 N N . ASP A 1 80 ? 5.858 15.408 7.350 1.00 55.38 80 ASP A N 1
ATOM 616 C CA . ASP A 1 80 ? 6.541 14.998 6.098 1.00 55.38 80 ASP A CA 1
ATOM 617 C C . ASP A 1 80 ? 6.727 13.482 5.833 1.00 55.38 80 ASP A C 1
ATOM 619 O O . ASP A 1 80 ? 7.019 13.082 4.708 1.00 55.38 80 ASP A O 1
ATOM 623 N N . SER A 1 81 ? 6.545 12.605 6.823 1.00 55.78 81 SER A N 1
ATOM 624 C CA . SER A 1 81 ? 6.928 11.191 6.760 1.00 55.78 81 SER A CA 1
ATOM 625 C C . SER A 1 81 ? 6.106 10.296 5.819 1.00 55.78 81 SER A C 1
ATOM 627 O O . SER A 1 81 ? 6.629 9.259 5.418 1.00 55.78 81 SER A O 1
ATOM 629 N N . SER A 1 82 ? 4.866 10.636 5.434 1.00 57.12 82 SER A N 1
ATOM 630 C CA . SER A 1 82 ? 4.094 9.827 4.454 1.00 57.12 82 SER A CA 1
ATOM 631 C C . SER A 1 82 ? 4.380 10.156 2.998 1.00 57.12 82 SER A C 1
ATOM 633 O O . SER A 1 82 ? 3.908 9.445 2.111 1.00 57.12 82 SER A O 1
ATOM 635 N N . ASN A 1 83 ? 5.077 11.264 2.759 1.00 67.44 83 ASN A N 1
ATOM 636 C CA . ASN A 1 83 ? 5.184 11.895 1.447 1.00 67.44 83 ASN A CA 1
ATOM 637 C C . ASN A 1 83 ? 6.530 11.594 0.772 1.00 67.44 83 ASN A C 1
ATOM 639 O O . ASN A 1 83 ? 6.808 12.111 -0.305 1.00 67.44 83 ASN A O 1
ATOM 643 N N . CYS A 1 84 ? 7.353 10.761 1.410 1.00 81.06 84 CYS A N 1
ATOM 644 C CA . CYS A 1 84 ? 8.690 10.398 0.968 1.00 81.06 84 CYS A CA 1
ATOM 645 C C . CYS A 1 84 ? 8.720 8.967 0.428 1.00 81.06 84 CYS A C 1
ATOM 647 O O . CYS A 1 84 ? 7.894 8.125 0.775 1.00 81.06 84 CYS A O 1
ATOM 649 N N . ILE A 1 85 ? 9.723 8.667 -0.391 1.00 85.31 85 ILE A N 1
ATOM 650 C CA . ILE A 1 85 ? 9.966 7.304 -0.868 1.00 85.31 85 ILE A CA 1
ATOM 651 C C . ILE A 1 85 ? 10.279 6.406 0.349 1.00 85.31 85 ILE A C 1
ATOM 653 O O . ILE A 1 85 ? 11.104 6.813 1.180 1.00 85.31 85 ILE A O 1
ATOM 657 N N . PRO A 1 86 ? 9.679 5.198 0.469 1.00 84.50 86 PRO A N 1
ATOM 658 C CA . PRO A 1 86 ? 9.898 4.304 1.606 1.00 84.50 86 PRO A CA 1
ATOM 659 C C . PRO A 1 86 ? 11.383 4.170 1.973 1.00 84.50 86 PRO A C 1
ATOM 661 O O . PRO A 1 86 ? 12.217 3.903 1.108 1.00 84.50 86 PRO A O 1
ATOM 664 N N . SER A 1 87 ? 11.717 4.386 3.245 1.00 81.69 87 SER A N 1
ATOM 665 C CA . SER A 1 87 ? 13.079 4.288 3.784 1.00 81.69 87 SER A CA 1
ATOM 666 C C . SER A 1 87 ? 13.058 3.681 5.185 1.00 81.69 87 SER A C 1
ATOM 668 O O . SER A 1 87 ? 12.092 3.881 5.931 1.00 81.69 87 SER A O 1
ATOM 670 N N . LEU A 1 88 ? 14.123 2.950 5.525 1.00 78.00 88 LEU A N 1
ATOM 671 C CA . LEU A 1 88 ? 14.360 2.411 6.866 1.00 78.00 88 LEU A CA 1
ATOM 672 C C . LEU A 1 88 ? 14.960 3.452 7.820 1.00 78.00 88 LEU A C 1
ATOM 674 O O . LEU A 1 88 ? 14.798 3.313 9.028 1.00 78.00 88 LEU A O 1
ATOM 678 N N . ASP A 1 89 ? 15.572 4.516 7.296 1.00 76.12 89 ASP A N 1
ATOM 679 C CA . ASP A 1 89 ? 16.286 5.526 8.095 1.00 76.12 89 ASP A CA 1
ATOM 680 C C . ASP A 1 89 ? 15.357 6.575 8.729 1.00 76.12 89 ASP A C 1
ATOM 682 O O . ASP A 1 89 ? 15.786 7.501 9.421 1.00 76.12 89 ASP A O 1
ATOM 686 N N . ASN A 1 90 ? 14.052 6.455 8.491 1.00 71.06 90 ASN A N 1
ATOM 687 C CA . ASN A 1 90 ? 13.069 7.392 9.007 1.00 71.06 90 ASN A CA 1
ATOM 688 C C . ASN A 1 90 ? 12.866 7.203 10.518 1.00 71.06 90 ASN A C 1
ATOM 690 O O . ASN A 1 90 ? 12.723 6.084 11.009 1.00 71.06 90 ASN A O 1
ATOM 694 N N . LYS A 1 91 ? 12.726 8.317 11.256 1.00 72.69 91 LYS A N 1
ATOM 695 C CA . LYS A 1 91 ? 12.407 8.315 12.704 1.00 72.69 91 LYS A CA 1
ATOM 696 C C . LYS A 1 91 ? 11.150 7.505 13.050 1.00 72.69 91 LYS A C 1
ATOM 698 O O . LYS A 1 91 ? 11.022 7.013 14.168 1.00 72.69 91 LYS A O 1
ATOM 703 N N . HIS A 1 92 ? 10.223 7.391 12.100 1.00 73.38 92 HIS A N 1
ATOM 704 C CA . HIS A 1 92 ? 9.003 6.603 12.222 1.00 73.38 92 HIS A CA 1
ATOM 705 C C . HIS A 1 92 ? 8.864 5.641 11.036 1.00 73.38 92 HIS A C 1
ATOM 707 O O . HIS A 1 92 ? 9.236 6.010 9.918 1.00 73.38 92 HIS A O 1
ATOM 713 N N . PRO A 1 93 ? 8.292 4.437 11.246 1.00 77.81 93 PRO A N 1
ATOM 714 C CA . PRO A 1 93 ? 8.048 3.492 10.165 1.00 77.81 93 PRO A CA 1
ATOM 715 C C . PRO A 1 93 ? 7.182 4.108 9.068 1.00 77.81 93 PRO A C 1
ATOM 717 O O . PRO A 1 93 ? 6.113 4.656 9.334 1.00 77.81 93 PRO A O 1
ATOM 720 N N . HIS A 1 94 ? 7.627 3.979 7.822 1.00 86.00 94 HIS A N 1
ATOM 721 C CA . HIS A 1 94 ? 6.832 4.388 6.674 1.00 86.00 94 HIS A CA 1
ATOM 722 C C . HIS A 1 94 ? 5.581 3.499 6.545 1.00 86.00 94 HIS A C 1
ATOM 724 O O . HIS A 1 94 ? 5.658 2.283 6.746 1.00 86.00 94 HIS A O 1
ATOM 730 N N . TRP A 1 95 ? 4.436 4.069 6.151 1.00 87.00 95 TRP A N 1
ATOM 731 C CA . TRP A 1 95 ? 3.159 3.343 6.028 1.00 87.00 95 TRP A CA 1
ATOM 732 C C . TRP A 1 95 ? 3.252 2.100 5.128 1.00 87.00 95 TRP A C 1
ATOM 734 O O . TRP A 1 95 ? 2.569 1.105 5.365 1.00 87.00 95 TRP A O 1
ATOM 744 N N . PHE A 1 96 ? 4.151 2.130 4.141 1.00 87.81 96 PHE A N 1
ATOM 745 C CA . PHE A 1 96 ? 4.473 1.000 3.265 1.00 87.81 96 PHE A CA 1
ATOM 746 C C . PHE A 1 96 ? 4.938 -0.239 4.051 1.00 87.81 96 PHE A C 1
ATOM 748 O O . PHE A 1 96 ? 4.510 -1.358 3.773 1.00 87.81 96 PHE A O 1
ATOM 755 N N . HIS A 1 97 ? 5.773 -0.051 5.078 1.00 88.50 97 HIS A N 1
ATOM 756 C CA . HIS A 1 97 ? 6.250 -1.139 5.935 1.00 88.50 97 HIS A CA 1
ATOM 757 C C . HIS A 1 97 ? 5.158 -1.637 6.883 1.00 88.50 97 HIS A C 1
ATOM 759 O O . HIS A 1 97 ? 5.059 -2.835 7.141 1.00 88.50 97 HIS A O 1
ATOM 765 N N . SER A 1 98 ? 4.290 -0.745 7.350 1.00 88.94 98 SER A N 1
ATOM 766 C CA . SER A 1 98 ? 3.154 -1.126 8.186 1.00 88.94 98 SER A CA 1
ATOM 767 C C . SER A 1 98 ? 2.099 -1.924 7.417 1.00 88.94 98 SER A C 1
ATOM 769 O O . SER A 1 98 ? 1.570 -2.897 7.949 1.00 88.94 98 SER A O 1
ATOM 771 N N . LEU A 1 99 ? 1.845 -1.582 6.149 1.00 88.44 99 LEU A N 1
ATOM 772 C CA . LEU A 1 99 ? 1.033 -2.405 5.247 1.00 88.44 99 LEU A CA 1
ATOM 773 C C . LEU A 1 99 ? 1.627 -3.795 5.074 1.00 88.44 99 LEU A C 1
ATOM 775 O O . LEU A 1 99 ? 0.914 -4.789 5.188 1.00 88.44 99 LEU A O 1
ATOM 779 N N . ARG A 1 100 ? 2.944 -3.878 4.868 1.00 89.12 100 ARG A N 1
ATOM 780 C CA . ARG A 1 100 ? 3.630 -5.169 4.816 1.00 89.12 100 ARG A CA 1
ATOM 781 C C . ARG A 1 100 ? 3.431 -5.969 6.097 1.00 89.12 100 ARG A C 1
ATOM 783 O O . ARG A 1 100 ? 3.084 -7.142 6.018 1.00 89.12 100 ARG A O 1
ATOM 790 N N . GLY A 1 101 ? 3.574 -5.340 7.262 1.00 89.69 101 GLY A N 1
ATOM 791 C CA . GLY A 1 101 ? 3.286 -5.970 8.552 1.00 89.69 101 GLY A CA 1
ATOM 792 C C . GLY A 1 101 ? 1.847 -6.487 8.660 1.00 89.69 101 GLY A C 1
ATOM 793 O O . GLY A 1 101 ? 1.633 -7.604 9.127 1.00 89.69 101 GLY A O 1
ATOM 794 N N . LEU A 1 102 ? 0.867 -5.720 8.172 1.00 89.25 102 LEU A N 1
ATOM 795 C CA . LEU A 1 102 ? -0.543 -6.118 8.143 1.00 89.25 102 LEU A CA 1
ATOM 796 C C . LEU A 1 102 ? -0.787 -7.338 7.243 1.00 89.25 102 LEU A C 1
ATOM 798 O O . LEU A 1 102 ? -1.499 -8.254 7.648 1.00 89.25 102 LEU A O 1
ATOM 802 N N . ILE A 1 103 ? -0.186 -7.382 6.053 1.00 88.25 103 ILE A N 1
ATOM 803 C CA . ILE A 1 103 ? -0.322 -8.524 5.135 1.00 88.25 103 ILE A CA 1
ATOM 804 C C . ILE A 1 103 ? 0.406 -9.762 5.667 1.00 88.25 103 ILE A C 1
ATOM 806 O O . ILE A 1 103 ? -0.129 -10.864 5.596 1.00 88.25 103 ILE A O 1
ATOM 810 N N . MET A 1 104 ? 1.580 -9.606 6.281 1.00 88.62 104 MET A N 1
ATOM 811 C CA . MET A 1 104 ? 2.260 -10.719 6.956 1.00 88.62 104 MET A CA 1
ATOM 812 C C . MET A 1 104 ? 1.419 -11.267 8.116 1.00 88.62 104 MET A C 1
ATOM 814 O O . MET A 1 104 ? 1.330 -12.481 8.299 1.00 88.62 104 MET A O 1
ATOM 818 N N . LEU A 1 105 ? 0.764 -10.381 8.876 1.00 89.62 105 LEU A N 1
ATOM 819 C CA . LEU A 1 105 ? -0.176 -10.778 9.918 1.00 89.62 105 LEU A CA 1
ATOM 820 C C . LEU A 1 105 ? -1.377 -11.521 9.324 1.00 89.62 105 LEU A C 1
ATOM 822 O O . LEU A 1 105 ? -1.720 -12.572 9.848 1.00 89.62 105 LEU A O 1
ATOM 826 N N . LEU A 1 106 ? -1.961 -11.021 8.228 1.00 88.75 106 LEU A N 1
ATOM 827 C CA . LEU A 1 106 ? -3.063 -11.666 7.506 1.00 88.75 106 LEU A CA 1
ATOM 828 C C . LEU A 1 106 ? -2.716 -13.102 7.104 1.00 88.75 106 LEU A C 1
ATOM 830 O O . LEU A 1 106 ? -3.473 -14.018 7.404 1.00 88.75 106 LEU A O 1
ATOM 834 N N . VAL A 1 107 ? -1.571 -13.294 6.442 1.00 88.38 107 VAL A N 1
ATOM 835 C CA . VAL A 1 107 ? -1.118 -14.614 5.973 1.00 88.38 107 VAL A CA 1
ATOM 836 C C . VAL A 1 107 ? -0.919 -15.563 7.151 1.00 88.38 107 VAL A C 1
ATOM 838 O O . VAL A 1 107 ? -1.348 -16.711 7.096 1.00 88.38 107 VAL A O 1
ATOM 841 N N . ARG A 1 108 ? -0.319 -15.077 8.244 1.00 88.88 108 ARG A N 1
ATOM 842 C CA . ARG A 1 108 ? -0.073 -15.875 9.451 1.00 88.88 108 ARG A CA 1
ATOM 843 C C . ARG A 1 108 ? -1.359 -16.312 10.158 1.00 88.88 108 ARG A C 1
ATOM 845 O O . ARG A 1 108 ? -1.350 -17.338 10.824 1.00 88.88 108 ARG A O 1
ATOM 852 N N . THR A 1 109 ? -2.427 -15.522 10.078 1.00 89.06 109 THR A N 1
ATOM 853 C CA . THR A 1 109 ? -3.646 -15.708 10.887 1.00 89.06 109 THR A CA 1
ATOM 854 C C . THR A 1 109 ? -4.873 -16.044 10.045 1.00 89.06 109 THR A C 1
ATOM 856 O O . THR A 1 109 ? -5.999 -16.018 10.544 1.00 89.06 109 THR A O 1
ATOM 859 N N . GLN A 1 110 ? -4.670 -16.364 8.765 1.00 89.00 110 GLN A N 1
ATOM 860 C CA . GLN A 1 110 ? -5.735 -16.559 7.787 1.00 89.00 110 GLN A CA 1
ATOM 861 C C . GLN A 1 110 ? -6.766 -17.596 8.247 1.00 89.00 110 GLN A C 1
ATOM 863 O O . GLN A 1 110 ? -7.966 -17.355 8.122 1.00 89.00 110 GLN A O 1
ATOM 868 N N . ASP A 1 111 ? -6.315 -18.712 8.817 1.00 89.19 111 ASP A N 1
ATOM 869 C CA . ASP A 1 111 ? -7.199 -19.800 9.240 1.00 89.19 111 ASP A CA 1
ATOM 870 C C . ASP A 1 111 ? -8.096 -19.378 10.416 1.00 89.19 111 ASP A C 1
ATOM 872 O O . ASP A 1 111 ? -9.308 -19.598 10.389 1.00 89.19 111 ASP A O 1
ATOM 876 N N . ASP A 1 112 ? -7.547 -18.665 11.405 1.00 88.88 112 ASP A N 1
ATOM 877 C CA . ASP A 1 112 ? -8.316 -18.116 12.532 1.00 88.88 112 ASP A CA 1
ATOM 878 C C . ASP A 1 112 ? -9.336 -17.057 12.086 1.00 88.88 112 ASP A C 1
ATOM 880 O O . ASP A 1 112 ? -10.444 -16.952 12.640 1.00 88.88 112 ASP A O 1
ATOM 884 N N . LEU A 1 113 ? -8.949 -16.242 11.100 1.00 88.94 113 LEU A N 1
ATOM 885 C CA . LEU A 1 113 ? -9.788 -15.199 10.515 1.00 88.94 113 LEU A CA 1
ATOM 886 C C . LEU A 1 113 ? -10.928 -15.796 9.681 1.00 88.94 113 LEU A C 1
ATOM 888 O O . LEU A 1 113 ? -12.040 -15.266 9.727 1.00 88.94 113 LEU A O 1
ATOM 892 N N . ALA A 1 114 ? -10.683 -16.907 8.980 1.00 88.19 114 ALA A N 1
ATOM 893 C CA . ALA A 1 114 ? -11.667 -17.582 8.134 1.00 88.19 114 ALA A CA 1
ATOM 894 C C . ALA A 1 114 ? -12.848 -18.140 8.936 1.00 88.19 114 ALA A C 1
ATOM 896 O O . ALA A 1 114 ? -13.972 -18.160 8.441 1.00 88.19 114 ALA A O 1
ATOM 897 N N . GLN A 1 115 ? -12.613 -18.513 10.194 1.00 87.56 115 GLN A N 1
ATOM 898 C CA . GLN A 1 115 ? -13.650 -18.988 11.116 1.00 87.56 115 GLN A CA 1
ATOM 899 C C . GLN A 1 115 ? -14.404 -17.854 11.832 1.00 87.56 115 GLN A C 1
ATOM 901 O O . GLN A 1 115 ? -15.241 -18.103 12.697 1.00 87.56 115 GLN A O 1
ATOM 906 N N . GLY A 1 116 ? -14.069 -16.593 11.545 1.00 85.44 116 GLY A N 1
ATOM 907 C CA . GLY A 1 116 ? -14.566 -15.433 12.276 1.00 85.44 116 GLY A CA 1
ATOM 908 C C . GLY A 1 116 ? -15.409 -14.467 11.440 1.00 85.44 116 GLY A C 1
ATOM 909 O O . GLY A 1 116 ? -15.559 -14.625 10.232 1.00 85.44 116 GLY A O 1
ATOM 910 N N . PRO A 1 117 ? -15.890 -13.376 12.064 1.00 85.62 117 PRO A N 1
ATOM 911 C CA . PRO A 1 117 ? -16.661 -12.329 11.383 1.00 85.62 117 PRO A CA 1
ATOM 912 C C . PRO A 1 117 ? -15.842 -11.526 10.356 1.00 85.62 117 PRO A C 1
ATOM 914 O O . PRO A 1 117 ? -16.392 -10.687 9.650 1.00 85.62 117 PRO A O 1
ATOM 917 N N . LEU A 1 118 ? -14.525 -11.747 10.298 1.00 85.56 118 LEU A N 1
ATOM 918 C CA . LEU A 1 118 ? -13.610 -11.112 9.351 1.00 85.56 118 LEU A CA 1
ATOM 919 C C . LEU A 1 118 ? -13.377 -11.970 8.100 1.00 85.56 118 LEU A C 1
ATOM 921 O O . LEU A 1 118 ? -12.660 -11.534 7.205 1.00 85.56 118 LEU A O 1
ATOM 925 N N . SER A 1 119 ? -14.004 -13.146 8.001 1.00 85.12 119 SER A N 1
ATOM 926 C CA . SER A 1 119 ? -13.898 -14.022 6.833 1.00 85.12 119 SER A CA 1
ATOM 927 C C . SER A 1 119 ? -14.253 -13.352 5.495 1.00 85.12 119 SER A C 1
ATOM 929 O O . SER A 1 119 ? -13.564 -13.654 4.518 1.00 85.12 119 SER A O 1
ATOM 931 N N . PRO A 1 120 ? -15.187 -12.374 5.397 1.00 81.69 120 PRO A N 1
ATOM 932 C CA . PRO A 1 120 ? -15.431 -11.680 4.130 1.00 81.69 120 PRO A CA 1
ATOM 933 C C . PRO A 1 120 ? -14.222 -10.873 3.630 1.00 81.69 120 PRO A C 1
ATOM 935 O O . PRO A 1 120 ? -14.098 -10.629 2.430 1.00 81.69 120 PRO A O 1
ATOM 938 N N . LEU A 1 121 ? -13.302 -10.486 4.523 1.00 75.88 121 LEU A N 1
ATOM 939 C CA . LEU A 1 121 ? -12.064 -9.789 4.158 1.00 75.88 121 LEU A CA 1
ATOM 940 C C . LEU A 1 121 ? -11.029 -10.722 3.511 1.00 75.88 121 LEU A C 1
ATOM 942 O O . LEU A 1 121 ? -10.085 -10.237 2.897 1.00 75.88 121 LEU A O 1
ATOM 946 N N . LEU A 1 122 ? -11.207 -12.043 3.621 1.00 77.81 122 LEU A N 1
ATOM 947 C CA . LEU A 1 122 ? -10.317 -13.053 3.039 1.00 77.81 122 LEU A CA 1
ATOM 948 C C . LEU A 1 122 ? -10.713 -13.454 1.614 1.00 77.81 122 LEU A C 1
ATOM 950 O O . LEU A 1 122 ? -10.161 -14.412 1.070 1.00 77.81 122 LEU A O 1
ATOM 954 N N . THR A 1 123 ? -11.702 -12.773 1.027 1.00 65.75 123 THR A N 1
ATOM 955 C CA . THR A 1 123 ? -12.228 -13.108 -0.299 1.00 65.75 123 THR A CA 1
ATOM 956 C C . THR A 1 123 ? -11.085 -13.179 -1.309 1.00 65.75 123 THR A C 1
ATOM 958 O O . THR A 1 123 ? -10.408 -12.187 -1.578 1.00 65.75 123 THR A O 1
ATOM 961 N N . LYS A 1 124 ? -10.865 -14.372 -1.872 1.00 61.72 124 LYS A N 1
ATOM 962 C CA . LYS A 1 124 ? -9.843 -14.591 -2.895 1.00 61.72 124 LYS A CA 1
ATOM 963 C C . LYS A 1 124 ? -10.256 -13.856 -4.165 1.00 61.72 124 LYS A C 1
AT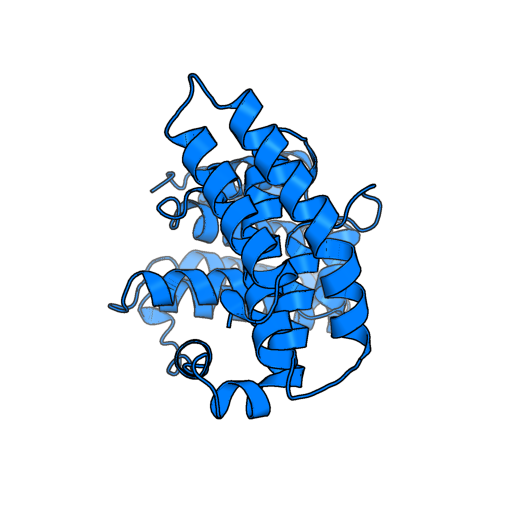OM 965 O O . LYS A 1 124 ? -11.354 -14.069 -4.677 1.00 61.72 124 LYS A O 1
ATOM 970 N N . CYS A 1 125 ? -9.370 -13.014 -4.689 1.00 55.09 125 CYS A N 1
ATOM 971 C CA . CYS A 1 125 ? -9.564 -12.439 -6.013 1.00 55.09 125 CYS A CA 1
ATOM 972 C C . CYS A 1 125 ? -9.586 -13.565 -7.054 1.00 55.09 125 CYS A C 1
ATOM 974 O O . CYS A 1 125 ? -8.725 -14.448 -7.045 1.00 55.09 125 CYS A O 1
ATOM 976 N N . ALA A 1 126 ? -10.574 -13.527 -7.948 1.00 57.34 126 ALA A N 1
ATOM 977 C CA . ALA A 1 126 ? -10.614 -14.398 -9.115 1.00 57.34 126 ALA A CA 1
ATOM 978 C C . ALA A 1 126 ? -9.352 -14.197 -9.981 1.00 57.34 126 ALA A C 1
ATOM 980 O O . ALA A 1 126 ? -8.730 -13.132 -9.903 1.00 57.34 126 ALA A O 1
ATOM 981 N N . PRO A 1 127 ? -8.975 -15.183 -10.819 1.00 59.41 127 PRO A N 1
ATOM 982 C CA . PRO A 1 127 ? -7.870 -15.033 -11.759 1.00 59.41 127 PRO A CA 1
ATOM 983 C C . PRO A 1 127 ? -8.026 -13.743 -12.568 1.00 59.41 127 PRO A C 1
ATOM 985 O O . PRO A 1 127 ? -9.076 -13.495 -13.165 1.00 59.41 127 PRO A O 1
ATOM 988 N N . THR A 1 128 ? -6.998 -12.900 -12.538 1.00 65.69 128 THR A N 1
ATOM 989 C CA . THR A 1 128 ? -7.079 -11.577 -13.145 1.00 65.69 128 THR A CA 1
ATOM 990 C C . THR A 1 128 ? -6.814 -11.654 -14.643 1.00 65.69 128 THR A C 1
ATOM 992 O O . THR A 1 128 ? -5.726 -12.028 -15.068 1.00 65.69 128 THR A O 1
ATOM 995 N N . ASP A 1 129 ? -7.797 -11.242 -15.435 1.00 73.25 129 ASP A N 1
ATOM 996 C CA . ASP A 1 129 ? -7.627 -10.969 -16.859 1.00 73.25 129 ASP A CA 1
ATOM 997 C C . ASP A 1 129 ? -7.035 -9.563 -17.048 1.00 73.25 129 ASP A C 1
ATOM 999 O O . ASP A 1 129 ? -7.726 -8.556 -16.863 1.00 73.25 129 ASP A O 1
ATOM 1003 N N . TYR A 1 130 ? -5.744 -9.498 -17.392 1.00 75.69 130 TYR A N 1
ATOM 1004 C CA . TYR A 1 130 ? -5.027 -8.240 -17.625 1.00 75.69 130 TYR A CA 1
ATOM 1005 C C . TYR A 1 130 ? -5.639 -7.413 -18.765 1.00 75.69 130 TYR A C 1
ATOM 1007 O O . TYR A 1 130 ? -5.583 -6.185 -18.712 1.00 75.69 130 TYR A O 1
ATOM 1015 N N . GLY A 1 131 ? -6.285 -8.058 -19.748 1.00 73.81 131 GLY A N 1
ATOM 1016 C CA . GLY A 1 131 ? -6.914 -7.397 -20.895 1.00 73.81 131 GLY A CA 1
ATOM 1017 C C . GLY A 1 131 ? -8.066 -6.460 -20.518 1.00 73.81 131 GLY A C 1
ATOM 1018 O O . GLY A 1 131 ? -8.465 -5.613 -21.313 1.00 73.81 131 GLY A O 1
ATOM 1019 N N . ARG A 1 132 ? -8.566 -6.548 -19.279 1.00 76.31 132 ARG A N 1
ATOM 1020 C CA . ARG A 1 132 ? -9.569 -5.623 -18.730 1.00 76.31 132 ARG A CA 1
ATOM 1021 C C . ARG A 1 132 ? -9.023 -4.231 -18.440 1.00 76.31 132 ARG A C 1
ATOM 1023 O O . ARG A 1 132 ? -9.810 -3.297 -18.296 1.00 76.31 132 ARG A O 1
ATOM 1030 N N . ASN A 1 133 ? -7.706 -4.087 -18.304 1.00 84.81 133 ASN A N 1
ATOM 1031 C CA . ASN A 1 133 ? -7.072 -2.798 -18.089 1.00 84.81 133 ASN A CA 1
ATOM 1032 C C . ASN A 1 133 ? -6.553 -2.240 -19.428 1.00 84.81 133 ASN A C 1
ATOM 1034 O O . ASN A 1 133 ? -5.505 -2.688 -19.895 1.00 84.81 133 ASN A O 1
ATOM 1038 N N . PRO A 1 134 ? -7.211 -1.232 -20.033 1.00 85.56 134 PRO A N 1
ATOM 1039 C CA . PRO A 1 134 ? -6.742 -0.642 -21.291 1.00 85.56 134 PRO A CA 1
ATOM 1040 C C . PRO A 1 134 ? -5.358 0.015 -21.168 1.00 85.56 134 PRO A C 1
ATOM 1042 O O . PRO A 1 134 ? -4.667 0.209 -22.163 1.00 85.56 134 PRO A O 1
ATOM 1045 N N . GLU A 1 135 ? -4.921 0.331 -19.948 1.00 89.00 135 GLU A N 1
ATOM 1046 C CA . GLU A 1 135 ? -3.624 0.948 -19.675 1.00 89.00 135 GLU A CA 1
ATOM 1047 C C . GLU A 1 135 ? -2.543 -0.071 -19.296 1.00 89.00 135 GLU A C 1
ATOM 1049 O O . GLU A 1 135 ? -1.432 0.312 -18.922 1.00 89.00 135 GLU A O 1
ATOM 1054 N N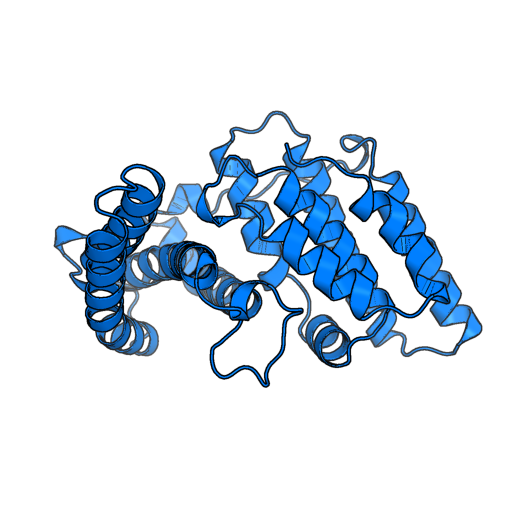 . ASP A 1 136 ? -2.820 -1.375 -19.444 1.00 91.88 136 ASP A N 1
ATOM 1055 C CA . ASP A 1 136 ? -1.820 -2.434 -19.260 1.00 91.88 136 ASP A CA 1
ATOM 1056 C C . ASP A 1 136 ? -0.597 -2.244 -20.178 1.00 91.88 136 ASP A C 1
ATOM 1058 O O . ASP A 1 136 ? 0.518 -2.628 -19.828 1.00 91.88 136 ASP A O 1
ATOM 1062 N N . ILE A 1 137 ? -0.771 -1.539 -21.303 1.00 93.12 137 ILE A N 1
ATOM 1063 C CA . ILE A 1 137 ? 0.308 -1.172 -22.228 1.00 93.12 137 ILE A CA 1
ATOM 1064 C C . ILE A 1 137 ? 1.474 -0.441 -21.542 1.00 93.12 137 ILE A C 1
ATOM 1066 O O . ILE A 1 137 ? 2.629 -0.666 -21.908 1.00 93.12 137 ILE A O 1
ATOM 1070 N N . HIS A 1 138 ? 1.207 0.379 -20.518 1.00 94.31 138 HIS A N 1
ATOM 1071 C CA . HIS A 1 138 ? 2.254 1.076 -19.764 1.00 94.31 138 HIS A CA 1
ATOM 1072 C C . HIS A 1 138 ? 3.070 0.102 -18.913 1.00 94.31 138 HIS A C 1
ATOM 1074 O O . HIS A 1 138 ? 4.299 0.167 -18.906 1.00 94.31 138 HIS A O 1
ATOM 1080 N N . PHE A 1 139 ? 2.413 -0.871 -18.280 1.00 94.50 139 PHE A N 1
ATOM 1081 C CA . PHE A 1 139 ? 3.091 -1.910 -17.510 1.00 94.50 139 PHE A CA 1
ATOM 1082 C C . PHE A 1 139 ? 3.871 -2.876 -18.415 1.00 94.50 139 PHE A C 1
ATOM 1084 O O . PHE A 1 139 ? 5.003 -3.231 -18.098 1.00 94.50 139 PHE A O 1
ATOM 1091 N N . VAL A 1 140 ? 3.327 -3.244 -19.582 1.00 94.56 140 VAL A N 1
ATOM 1092 C CA . VAL A 1 140 ? 4.038 -4.051 -20.593 1.00 94.56 140 VAL A CA 1
ATOM 1093 C C . VAL A 1 140 ? 5.293 -3.335 -21.095 1.00 94.56 140 VAL A C 1
ATOM 1095 O O . VAL A 1 140 ? 6.328 -3.969 -21.304 1.00 94.56 140 VAL A O 1
ATOM 1098 N N . ARG A 1 141 ? 5.239 -2.009 -21.269 1.00 95.44 141 ARG A N 1
ATOM 1099 C CA . ARG A 1 141 ? 6.406 -1.210 -21.663 1.00 95.44 141 ARG A CA 1
ATOM 1100 C C . ARG A 1 141 ? 7.518 -1.280 -20.608 1.00 95.44 141 ARG A C 1
ATOM 1102 O O . ARG A 1 141 ? 8.671 -1.475 -20.979 1.00 95.44 141 ARG A O 1
ATOM 1109 N N . ILE A 1 142 ? 7.178 -1.187 -19.318 1.00 95.81 142 ILE A N 1
ATOM 1110 C CA . ILE A 1 142 ? 8.139 -1.357 -18.209 1.00 95.81 142 ILE A CA 1
ATOM 1111 C C . ILE A 1 142 ? 8.688 -2.784 -18.186 1.00 95.81 142 ILE A C 1
ATOM 1113 O O . ILE A 1 142 ? 9.885 -2.976 -18.022 1.00 95.81 142 ILE A O 1
ATOM 1117 N N . GLN A 1 143 ? 7.845 -3.798 -18.398 1.00 94.94 143 GLN A N 1
ATOM 1118 C CA . GLN A 1 143 ? 8.299 -5.189 -18.447 1.00 94.94 143 GLN A CA 1
ATOM 1119 C C . GLN A 1 143 ? 9.399 -5.384 -19.503 1.00 94.94 143 GLN A C 1
ATOM 1121 O O . GLN A 1 143 ? 10.422 -6.003 -19.214 1.00 94.94 143 GLN A O 1
ATOM 1126 N N . LYS A 1 144 ? 9.213 -4.815 -20.702 1.00 94.38 144 LYS A N 1
ATOM 1127 C CA . LYS A 1 144 ? 10.216 -4.856 -21.778 1.00 94.38 144 LYS A CA 1
ATOM 1128 C C . LYS A 1 144 ? 11.503 -4.124 -21.400 1.00 94.38 144 LYS A C 1
ATOM 1130 O O . LYS A 1 144 ? 12.580 -4.640 -21.682 1.00 94.38 144 LYS A O 1
ATOM 1135 N N . LEU A 1 145 ? 11.394 -2.962 -20.748 1.00 92.06 145 LEU A N 1
ATOM 1136 C CA . LEU A 1 145 ? 12.552 -2.231 -20.225 1.00 92.06 145 LEU A CA 1
ATOM 1137 C C . LEU A 1 145 ? 13.379 -3.119 -19.297 1.00 92.06 145 LEU A C 1
ATOM 1139 O O . LEU A 1 145 ? 14.554 -3.333 -19.570 1.00 92.06 145 LEU A O 1
ATOM 1143 N N . LEU A 1 146 ? 12.751 -3.685 -18.262 1.00 91.75 146 LEU A N 1
ATOM 1144 C CA . LEU A 1 146 ? 13.431 -4.525 -17.273 1.00 91.75 146 LEU A CA 1
ATOM 1145 C C . LEU A 1 146 ? 14.198 -5.673 -17.943 1.00 91.75 146 LEU A C 1
ATOM 1147 O O . LEU A 1 146 ? 15.372 -5.884 -17.661 1.00 91.75 146 LEU A O 1
ATOM 1151 N N . GLN A 1 147 ? 13.558 -6.360 -18.892 1.00 90.25 147 GLN A N 1
ATOM 1152 C CA . GLN A 1 147 ? 14.176 -7.456 -19.643 1.00 90.25 147 GLN A CA 1
ATOM 1153 C C . GLN A 1 147 ? 15.365 -6.986 -20.502 1.00 90.25 147 GLN A C 1
ATOM 1155 O O . GLN A 1 147 ? 16.373 -7.684 -20.595 1.00 90.25 147 GLN A O 1
ATOM 1160 N N . SER A 1 148 ? 15.274 -5.801 -21.114 1.00 86.62 148 SER A N 1
ATOM 1161 C CA . SER A 1 148 ? 16.346 -5.239 -21.949 1.00 86.62 148 SER A CA 1
ATOM 1162 C C . SER A 1 148 ? 17.555 -4.734 -21.150 1.00 86.62 148 SER A C 1
ATOM 1164 O O . SER A 1 148 ? 18.694 -4.872 -21.606 1.00 86.62 148 SER A O 1
ATOM 1166 N N 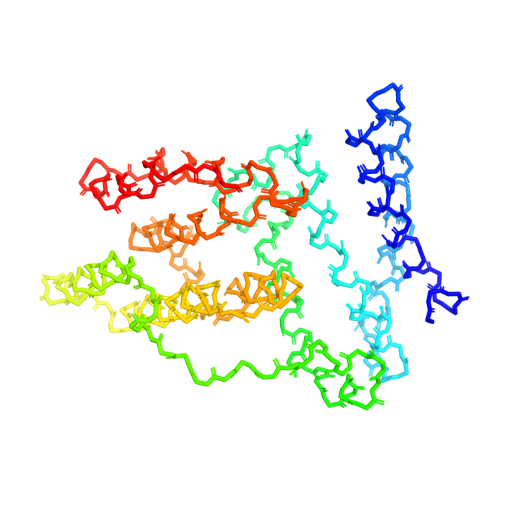. THR A 1 149 ? 17.331 -4.210 -19.941 1.00 79.00 149 THR A N 1
ATOM 1167 C CA . THR A 1 149 ? 18.396 -3.734 -19.048 1.00 79.00 149 THR A CA 1
ATOM 1168 C C . THR A 1 149 ? 19.248 -4.898 -18.549 1.00 79.00 149 THR A C 1
ATOM 1170 O O . THR A 1 149 ? 20.472 -4.798 -18.523 1.00 79.00 149 THR A O 1
ATOM 1173 N N . THR A 1 150 ? 18.633 -6.040 -18.224 1.00 73.88 150 THR A N 1
ATOM 1174 C CA . THR A 1 150 ? 19.369 -7.240 -17.795 1.00 73.88 150 THR A CA 1
ATOM 1175 C C . THR A 1 150 ? 20.289 -7.776 -18.888 1.00 73.88 150 THR A C 1
ATOM 1177 O O . THR A 1 150 ? 21.443 -8.093 -18.607 1.00 73.88 150 THR A O 1
ATOM 1180 N N . LEU A 1 151 ? 19.816 -7.803 -20.139 1.00 64.25 151 LEU A N 1
ATOM 1181 C CA . LEU A 1 151 ? 20.609 -8.247 -21.290 1.00 64.25 151 LEU A CA 1
ATOM 1182 C C . LEU A 1 151 ? 21.817 -7.337 -21.566 1.00 64.25 151 LEU A C 1
ATOM 1184 O O . LEU A 1 151 ? 22.856 -7.824 -21.999 1.00 64.25 151 LEU A O 1
ATOM 1188 N N . SER A 1 152 ? 21.682 -6.031 -21.318 1.00 61.91 152 SER A N 1
ATOM 1189 C CA . SER A 1 152 ? 22.719 -5.035 -21.632 1.00 61.91 152 SER A CA 1
ATOM 1190 C C . SER A 1 152 ? 23.743 -4.845 -20.511 1.00 61.91 152 SER A C 1
ATOM 1192 O O . SER A 1 152 ? 24.915 -4.605 -20.786 1.00 61.91 152 SER A O 1
ATOM 1194 N N . SER A 1 153 ? 23.309 -4.941 -19.251 1.00 61.38 153 SER A N 1
ATOM 1195 C CA . SER A 1 153 ? 24.104 -4.517 -18.089 1.00 61.38 153 SER A CA 1
ATOM 1196 C C . SER A 1 153 ? 24.635 -5.673 -17.236 1.00 61.38 153 SER A C 1
ATOM 1198 O O . SER A 1 153 ? 25.311 -5.418 -16.242 1.00 61.38 153 SER A O 1
ATOM 1200 N N . GLY A 1 154 ? 24.306 -6.931 -17.565 1.00 58.41 154 GLY A N 1
ATOM 1201 C CA . GLY A 1 154 ? 24.664 -8.091 -16.736 1.00 58.41 154 GLY A CA 1
ATOM 1202 C C . GLY A 1 154 ? 24.064 -8.028 -15.325 1.00 58.41 154 GLY A C 1
ATOM 1203 O O . GLY A 1 154 ? 24.659 -8.538 -14.380 1.00 58.41 154 GLY A O 1
ATOM 1204 N N . SER A 1 155 ? 22.923 -7.342 -15.178 1.00 64.81 155 SER A N 1
ATOM 1205 C CA . SER A 1 155 ? 22.210 -7.202 -13.903 1.00 64.81 155 SER A CA 1
ATOM 1206 C C . SER A 1 155 ? 21.873 -8.577 -13.326 1.00 64.81 155 SER A C 1
ATOM 1208 O O . SER A 1 155 ? 21.566 -9.506 -14.074 1.00 64.81 155 SER A O 1
ATOM 1210 N N . ASP A 1 156 ? 21.933 -8.689 -11.997 1.00 79.50 156 ASP A N 1
ATOM 1211 C CA . ASP A 1 156 ? 21.609 -9.912 -11.270 1.00 79.50 156 ASP A CA 1
ATOM 1212 C C . ASP A 1 156 ? 20.202 -10.398 -11.667 1.00 79.50 156 ASP A C 1
ATOM 1214 O O . ASP A 1 156 ? 19.216 -9.660 -11.578 1.00 79.50 156 ASP A O 1
ATOM 1218 N N . GLU A 1 157 ? 20.093 -11.650 -12.113 1.00 86.50 157 GLU A N 1
ATOM 1219 C CA . GLU A 1 157 ? 18.824 -12.299 -12.466 1.00 86.50 157 GLU A CA 1
ATOM 1220 C C . GLU A 1 157 ? 17.804 -12.189 -11.318 1.00 86.50 157 GLU A C 1
ATOM 1222 O O . GLU A 1 157 ? 16.592 -12.082 -11.536 1.00 86.50 157 GLU A O 1
ATOM 1227 N N . LYS A 1 158 ? 18.305 -12.120 -10.080 1.00 90.31 158 LYS A N 1
ATOM 1228 C CA . LYS A 1 158 ? 17.517 -11.908 -8.870 1.00 90.31 158 LYS A CA 1
ATOM 1229 C C . LYS A 1 158 ? 16.864 -10.520 -8.803 1.00 90.31 158 LYS A C 1
ATOM 1231 O O . LYS A 1 158 ? 15.709 -10.425 -8.377 1.00 90.31 158 LYS A O 1
ATOM 1236 N N . ASP A 1 159 ? 17.553 -9.466 -9.248 1.00 92.50 159 ASP A N 1
ATOM 1237 C CA . ASP A 1 159 ? 17.003 -8.103 -9.325 1.00 92.50 159 ASP A CA 1
ATOM 1238 C C . ASP A 1 159 ? 15.856 -8.058 -10.335 1.00 92.50 159 ASP A C 1
ATOM 1240 O O . ASP A 1 159 ? 14.761 -7.567 -10.032 1.00 92.50 159 ASP A O 1
ATOM 1244 N N . LEU A 1 160 ? 16.081 -8.648 -11.514 1.00 92.56 160 LEU A N 1
ATOM 1245 C CA . LEU A 1 160 ? 15.071 -8.751 -12.563 1.00 92.56 160 LEU A CA 1
ATOM 1246 C C . LEU A 1 160 ? 13.829 -9.495 -12.060 1.00 92.56 160 LEU A C 1
ATOM 1248 O O . LEU A 1 160 ? 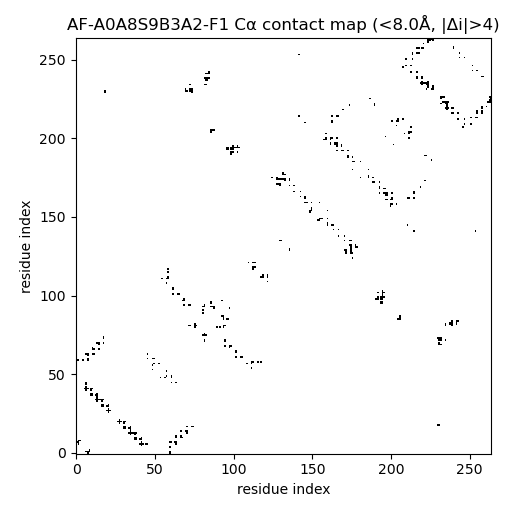12.712 -8.993 -12.199 1.00 92.56 160 LEU A O 1
ATOM 1252 N N . ALA A 1 161 ? 14.011 -10.668 -11.449 1.00 93.81 161 ALA A N 1
ATOM 1253 C CA . ALA A 1 161 ? 12.910 -11.476 -10.932 1.00 93.81 161 ALA A CA 1
ATOM 1254 C C . ALA A 1 161 ? 12.089 -10.723 -9.871 1.00 93.81 161 ALA A C 1
ATOM 1256 O O . ALA A 1 161 ? 10.855 -10.767 -9.888 1.00 93.81 161 ALA A O 1
ATOM 1257 N N . ALA A 1 162 ? 12.752 -9.984 -8.976 1.00 95.50 162 ALA A N 1
ATOM 1258 C CA . ALA A 1 162 ? 12.081 -9.180 -7.961 1.00 95.50 162 ALA A CA 1
ATOM 1259 C C . ALA A 1 162 ? 11.261 -8.028 -8.567 1.00 95.50 162 ALA A C 1
ATOM 1261 O O . ALA A 1 162 ? 10.100 -7.841 -8.189 1.00 95.50 162 ALA A O 1
ATOM 1262 N N . CYS A 1 163 ? 11.823 -7.295 -9.533 1.00 95.81 163 CYS A N 1
ATOM 1263 C CA . CYS A 1 163 ? 11.128 -6.218 -10.241 1.00 95.81 163 CYS A CA 1
ATOM 1264 C C . CYS A 1 163 ? 9.945 -6.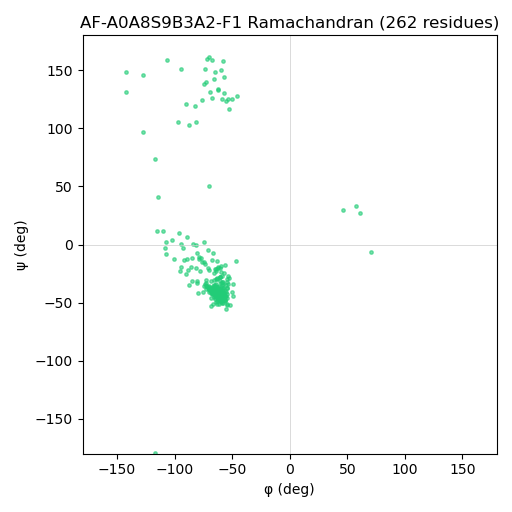736 -11.072 1.00 95.81 163 CYS A C 1
ATOM 1266 O O . CYS A 1 163 ? 8.859 -6.156 -11.020 1.00 95.81 163 CYS A O 1
ATOM 1268 N N . LEU A 1 164 ? 10.113 -7.852 -11.788 1.00 95.31 164 LEU A N 1
ATOM 1269 C CA . LEU A 1 164 ? 9.036 -8.480 -12.559 1.00 95.31 164 LEU A CA 1
ATOM 1270 C C . LEU A 1 164 ? 7.898 -8.973 -11.659 1.00 95.31 164 LEU A C 1
ATOM 1272 O O . LEU A 1 164 ? 6.734 -8.747 -11.983 1.00 95.31 164 LEU A O 1
ATOM 1276 N N . GLY A 1 165 ? 8.213 -9.590 -10.516 1.00 94.81 165 GLY A N 1
ATOM 1277 C CA . GLY A 1 165 ? 7.202 -10.019 -9.546 1.00 94.81 165 GLY A CA 1
ATOM 1278 C C . GLY A 1 165 ? 6.414 -8.843 -8.959 1.00 94.81 165 GLY A C 1
ATOM 1279 O O . GLY A 1 165 ? 5.186 -8.892 -8.872 1.00 94.81 165 GLY A O 1
ATOM 1280 N N . ALA A 1 166 ? 7.100 -7.748 -8.614 1.00 95.75 166 ALA A N 1
ATOM 1281 C CA . ALA A 1 166 ? 6.454 -6.530 -8.131 1.00 95.75 166 ALA A CA 1
ATOM 1282 C C . ALA A 1 166 ? 5.542 -5.898 -9.201 1.00 95.75 166 ALA A C 1
ATOM 1284 O O . ALA A 1 166 ? 4.405 -5.516 -8.902 1.00 95.75 166 ALA A O 1
ATOM 1285 N N . LEU A 1 167 ? 6.007 -5.844 -10.453 1.00 95.56 167 LEU A N 1
ATOM 1286 C CA . LEU A 1 167 ? 5.246 -5.341 -11.596 1.00 95.56 167 LEU A CA 1
ATOM 1287 C C . LEU A 1 167 ? 4.011 -6.204 -11.896 1.00 95.56 167 LEU A C 1
ATOM 1289 O O . LEU A 1 167 ? 2.931 -5.658 -12.117 1.00 95.56 167 LEU A O 1
ATOM 1293 N N . ASP A 1 168 ? 4.138 -7.532 -11.865 1.00 92.69 168 ASP A N 1
ATOM 1294 C CA . ASP A 1 168 ? 3.007 -8.451 -12.046 1.00 92.69 168 ASP A CA 1
ATOM 1295 C C . ASP A 1 168 ? 1.929 -8.229 -10.976 1.00 92.69 168 ASP A C 1
ATOM 1297 O O . ASP A 1 168 ? 0.743 -8.115 -11.296 1.00 92.69 168 ASP A O 1
ATOM 1301 N N . GLY A 1 169 ? 2.338 -8.055 -9.715 1.00 90.50 169 GLY A N 1
ATOM 1302 C CA . GLY A 1 169 ? 1.435 -7.682 -8.626 1.00 90.50 169 GLY A CA 1
ATOM 1303 C C . GLY A 1 169 ? 0.649 -6.397 -8.917 1.00 90.50 169 GLY A C 1
ATOM 1304 O O . GLY A 1 169 ? -0.570 -6.369 -8.728 1.00 90.50 169 GLY A O 1
ATOM 1305 N N . LEU A 1 170 ? 1.305 -5.351 -9.441 1.00 91.25 170 LEU A N 1
ATOM 1306 C CA . LEU A 1 170 ? 0.617 -4.110 -9.829 1.00 91.25 170 LEU A CA 1
ATOM 1307 C C . LEU A 1 170 ? -0.374 -4.325 -10.965 1.00 91.25 170 LEU A C 1
ATOM 1309 O O . LEU A 1 170 ? -1.493 -3.819 -10.892 1.00 91.25 170 LEU A O 1
ATOM 1313 N N . ARG A 1 171 ? 0.006 -5.087 -11.994 1.00 91.25 171 ARG A N 1
ATOM 1314 C CA . ARG A 1 171 ? -0.869 -5.380 -13.138 1.00 91.25 171 ARG A CA 1
ATOM 1315 C C . ARG A 1 171 ? -2.132 -6.113 -12.700 1.00 91.25 171 ARG A C 1
ATOM 1317 O O . ARG A 1 171 ? -3.229 -5.758 -13.136 1.00 91.25 171 ARG A O 1
ATOM 1324 N N . ARG A 1 172 ? -2.005 -7.073 -11.775 1.00 86.50 172 ARG A N 1
ATOM 1325 C CA . ARG A 1 172 ? -3.153 -7.784 -11.183 1.00 86.50 172 ARG A CA 1
ATOM 1326 C C . ARG A 1 172 ? -4.089 -6.834 -10.444 1.00 86.50 172 ARG A C 1
ATOM 1328 O O . ARG A 1 172 ? -5.307 -6.929 -10.592 1.00 86.50 172 ARG A O 1
ATOM 1335 N N . ILE A 1 173 ? -3.540 -5.902 -9.668 1.00 84.94 173 ILE A N 1
ATOM 1336 C CA . ILE A 1 173 ? -4.345 -4.927 -8.926 1.00 84.94 173 ILE A CA 1
ATOM 1337 C C . ILE A 1 173 ? -5.029 -3.955 -9.885 1.00 84.94 173 ILE A C 1
ATOM 1339 O O . ILE A 1 173 ? -6.237 -3.753 -9.777 1.00 84.94 173 ILE A O 1
ATOM 1343 N N . ALA A 1 174 ? -4.302 -3.416 -10.863 1.00 87.00 174 ALA A N 1
ATOM 1344 C CA . ALA A 1 174 ? -4.844 -2.497 -11.857 1.00 87.00 174 ALA A CA 1
ATOM 1345 C C . ALA A 1 174 ? -6.035 -3.110 -12.612 1.00 87.00 174 ALA A C 1
ATOM 1347 O O . ALA A 1 174 ? -7.105 -2.507 -12.680 1.00 87.00 174 ALA A O 1
ATOM 1348 N N . ALA A 1 175 ? -5.900 -4.350 -13.087 1.00 84.75 175 ALA A N 1
ATOM 1349 C CA . ALA A 1 175 ? -6.994 -5.053 -13.751 1.00 84.75 175 ALA A CA 1
ATOM 1350 C C . ALA A 1 175 ? -8.154 -5.410 -12.799 1.00 84.75 175 ALA A C 1
ATOM 1352 O O . ALA A 1 175 ? -9.316 -5.371 -13.213 1.00 84.75 175 ALA A O 1
ATOM 1353 N N . SER A 1 176 ? -7.887 -5.668 -11.512 1.00 78.12 176 SER A N 1
ATOM 1354 C CA . SER A 1 176 ? -8.952 -5.861 -10.514 1.00 78.12 176 SER A CA 1
ATOM 1355 C C . SER A 1 176 ? -9.781 -4.589 -10.277 1.00 78.12 176 SER A C 1
ATOM 1357 O O . SER A 1 176 ? -11.004 -4.670 -10.174 1.00 78.12 176 SER A O 1
ATOM 1359 N N . ILE A 1 177 ? -9.156 -3.406 -10.283 1.00 75.75 177 ILE A N 1
ATOM 1360 C CA . ILE A 1 177 ? -9.838 -2.110 -10.111 1.00 75.75 177 ILE A CA 1
ATOM 1361 C C . ILE A 1 177 ? -10.769 -1.809 -11.297 1.00 75.75 177 ILE A C 1
ATOM 1363 O O . ILE A 1 177 ? -11.850 -1.238 -11.105 1.00 75.75 177 ILE A O 1
ATOM 1367 N N . CYS A 1 178 ? -10.363 -2.216 -12.505 1.00 74.50 178 CYS A N 1
ATOM 1368 C CA . CYS A 1 178 ? -11.142 -2.091 -13.740 1.00 74.50 178 CYS A CA 1
ATOM 1369 C C . CYS A 1 178 ? -12.322 -3.074 -13.831 1.00 74.50 178 CYS A C 1
ATOM 1371 O O . CYS A 1 178 ? -13.227 -2.857 -14.633 1.00 74.50 178 CYS A O 1
ATOM 1373 N N . SER A 1 179 ? -12.352 -4.136 -13.019 1.00 68.50 179 SER A N 1
ATOM 1374 C CA . SER A 1 179 ? -13.486 -5.067 -12.981 1.00 68.50 179 SER A CA 1
ATOM 1375 C C . SER A 1 179 ? -14.714 -4.454 -12.281 1.00 68.50 179 SER A C 1
ATOM 1377 O O . SER A 1 179 ? -14.568 -3.612 -11.388 1.00 68.50 179 SER A O 1
ATOM 1379 N N . GLN A 1 180 ? -15.937 -4.867 -12.655 1.00 56.34 180 GLN A N 1
ATOM 1380 C CA . GLN A 1 180 ? -17.194 -4.454 -11.996 1.00 56.34 180 GLN A CA 1
ATOM 1381 C C . GLN A 1 180 ? -17.366 -5.049 -10.576 1.00 56.34 180 GLN A C 1
ATOM 1383 O O . GLN A 1 180 ? -18.403 -5.617 -10.243 1.00 56.34 180 GLN A O 1
ATOM 1388 N N . CYS A 1 181 ? -16.357 -4.919 -9.716 1.00 53.34 181 CYS A N 1
ATOM 1389 C CA . CYS A 1 181 ? -16.431 -5.271 -8.300 1.00 53.34 181 CYS A CA 1
ATOM 1390 C C . CYS A 1 181 ? -16.786 -4.050 -7.436 1.00 53.34 181 CYS A C 1
ATOM 1392 O O . CYS A 1 181 ? -16.471 -2.907 -7.771 1.00 53.34 181 CYS A O 1
ATOM 1394 N N . ASN A 1 182 ? -17.445 -4.308 -6.304 1.00 54.75 182 ASN A N 1
ATOM 1395 C CA . ASN A 1 182 ? -17.919 -3.303 -5.349 1.00 54.75 182 ASN A CA 1
ATOM 1396 C C . ASN A 1 182 ? -16.764 -2.449 -4.771 1.00 54.75 182 ASN A C 1
ATOM 1398 O O . ASN A 1 182 ? -15.646 -2.939 -4.623 1.00 54.75 182 ASN A O 1
ATOM 1402 N N . THR A 1 183 ? -17.010 -1.189 -4.401 1.00 51.81 183 THR A N 1
ATOM 1403 C CA . THR A 1 183 ? -15.970 -0.198 -4.034 1.00 51.81 183 THR A CA 1
ATOM 1404 C C . THR A 1 183 ? -15.102 -0.634 -2.846 1.00 51.81 183 THR A C 1
ATOM 1406 O O . THR A 1 183 ? -13.887 -0.447 -2.867 1.00 51.81 183 THR A O 1
ATOM 1409 N N . ALA A 1 184 ? -15.691 -1.298 -1.844 1.00 51.47 184 ALA A N 1
ATOM 1410 C CA . ALA A 1 184 ? -14.961 -1.842 -0.692 1.00 51.47 184 ALA A CA 1
ATOM 1411 C C . ALA A 1 184 ? -13.943 -2.937 -1.082 1.00 51.47 184 ALA A C 1
ATOM 1413 O O . ALA A 1 184 ? -12.899 -3.068 -0.445 1.00 51.47 184 ALA A O 1
ATOM 1414 N N . LEU A 1 185 ? -14.202 -3.671 -2.171 1.00 55.72 185 LEU A N 1
ATOM 1415 C CA . LEU A 1 185 ? -13.303 -4.693 -2.721 1.00 55.72 185 LEU A CA 1
ATOM 1416 C C . LEU A 1 185 ? -12.175 -4.096 -3.581 1.00 55.72 185 LEU A C 1
ATOM 1418 O O . LEU A 1 185 ? -11.276 -4.830 -3.975 1.00 55.72 185 LEU A O 1
ATOM 1422 N N . LYS A 1 186 ? -12.188 -2.783 -3.865 1.00 61.03 186 LYS A N 1
ATOM 1423 C CA . LYS A 1 186 ? -11.135 -2.098 -4.644 1.00 61.03 186 LYS A CA 1
ATOM 1424 C C . LYS A 1 186 ? -9.994 -1.559 -3.782 1.00 61.03 186 LYS A C 1
ATOM 1426 O O . LYS A 1 186 ? -8.872 -1.434 -4.261 1.00 61.03 186 LYS A O 1
ATOM 1431 N N . VAL A 1 187 ? -10.265 -1.270 -2.508 1.00 66.00 187 VAL A N 1
ATOM 1432 C CA . VAL A 1 187 ? -9.283 -0.698 -1.572 1.00 66.00 187 VAL A CA 1
ATOM 1433 C C . VAL A 1 187 ? -8.346 -1.776 -1.025 1.00 66.00 187 VAL A C 1
ATOM 1435 O O . VAL A 1 187 ? -7.137 -1.573 -0.973 1.00 66.00 187 VAL A O 1
ATOM 1438 N N . ALA A 1 188 ? -8.873 -2.953 -0.673 1.00 69.19 188 ALA A N 1
ATOM 1439 C CA . ALA A 1 188 ? -8.072 -4.047 -0.117 1.00 69.19 188 ALA A CA 1
ATOM 1440 C C . ALA A 1 188 ? -6.924 -4.522 -1.046 1.00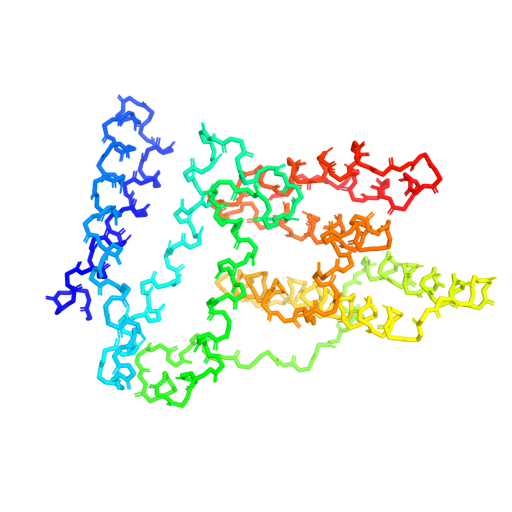 69.19 188 ALA A C 1
ATOM 1442 O O . ALA A 1 188 ? -5.811 -4.705 -0.552 1.00 69.19 188 ALA A O 1
ATOM 1443 N N . PRO A 1 189 ? -7.110 -4.643 -2.377 1.00 68.62 189 PRO A N 1
ATOM 1444 C CA . PRO A 1 189 ? -6.013 -4.948 -3.295 1.00 68.62 189 PRO A CA 1
ATOM 1445 C C . PRO A 1 189 ? -4.903 -3.887 -3.315 1.00 68.62 189 PRO A C 1
ATOM 1447 O O . PRO A 1 189 ? -3.734 -4.245 -3.410 1.00 68.62 189 PRO A O 1
ATOM 1450 N N . LEU A 1 190 ? -5.231 -2.596 -3.171 1.00 72.81 190 LEU A N 1
ATOM 1451 C CA . LEU A 1 190 ? -4.215 -1.537 -3.075 1.00 72.81 190 LEU A CA 1
ATOM 1452 C C . LEU A 1 190 ? -3.378 -1.666 -1.803 1.00 72.81 190 LEU A C 1
ATOM 1454 O O . LEU A 1 190 ? -2.156 -1.570 -1.856 1.00 72.81 190 LEU A O 1
ATOM 1458 N N . TYR A 1 191 ? -4.032 -1.955 -0.675 1.00 74.62 191 TYR A N 1
ATOM 1459 C CA . TYR A 1 191 ? -3.365 -2.264 0.592 1.00 74.62 191 TYR A CA 1
ATOM 1460 C C . TYR A 1 191 ? -2.425 -3.472 0.479 1.00 74.62 191 TYR A C 1
ATOM 1462 O O . TYR A 1 191 ? -1.409 -3.534 1.172 1.00 74.62 191 TYR A O 1
ATOM 1470 N N . ALA A 1 192 ? -2.757 -4.435 -0.382 1.00 77.56 192 ALA A N 1
ATOM 1471 C CA . ALA A 1 192 ? -2.005 -5.671 -0.499 1.00 77.56 192 ALA A CA 1
ATOM 1472 C C . ALA A 1 192 ? -0.638 -5.477 -1.164 1.00 77.56 192 ALA A C 1
ATOM 1474 O O . ALA A 1 192 ? 0.315 -6.128 -0.738 1.00 77.56 192 ALA A O 1
ATOM 1475 N N . TRP A 1 193 ? -0.505 -4.577 -2.151 1.00 89.38 193 TRP A N 1
ATOM 1476 C CA . TRP A 1 193 ? 0.718 -4.513 -2.964 1.00 89.38 193 TRP A CA 1
ATOM 1477 C C . TRP A 1 193 ? 2.010 -4.358 -2.146 1.00 89.38 193 TRP A C 1
ATOM 1479 O O . TRP A 1 193 ? 2.907 -5.193 -2.306 1.00 89.38 193 TRP A O 1
ATOM 1489 N N . PRO A 1 194 ? 2.110 -3.390 -1.208 1.00 87.69 194 PRO A N 1
ATOM 1490 C CA . PRO A 1 194 ? 3.304 -3.233 -0.371 1.00 87.69 194 PRO A CA 1
ATOM 1491 C C . PRO A 1 194 ? 3.640 -4.469 0.473 1.00 87.69 194 PRO A C 1
ATOM 1493 O O . PRO A 1 194 ? 4.799 -4.705 0.821 1.00 87.69 194 PRO A O 1
ATOM 1496 N N . GLY A 1 195 ? 2.629 -5.274 0.806 1.00 85.19 195 GLY A N 1
ATOM 1497 C CA . GLY A 1 195 ? 2.804 -6.532 1.519 1.00 85.19 195 GLY A CA 1
ATOM 1498 C C . GLY A 1 195 ? 3.115 -7.736 0.641 1.00 85.19 195 GLY A C 1
ATOM 1499 O O . GLY A 1 195 ? 3.656 -8.709 1.154 1.00 85.19 195 GLY A O 1
ATOM 1500 N N . THR A 1 196 ? 2.831 -7.674 -0.661 1.00 85.88 196 THR A N 1
ATOM 1501 C CA . THR A 1 196 ? 3.064 -8.784 -1.599 1.00 85.88 196 THR A CA 1
ATOM 1502 C C . THR A 1 196 ? 4.402 -8.710 -2.330 1.00 85.88 196 THR A C 1
ATOM 1504 O O . THR A 1 196 ? 4.858 -9.724 -2.851 1.00 85.88 196 THR A O 1
ATOM 1507 N N . VAL A 1 197 ? 5.049 -7.538 -2.385 1.00 92.25 197 VAL A N 1
ATOM 1508 C CA . VAL A 1 197 ? 6.379 -7.414 -3.008 1.00 92.25 197 VAL A CA 1
ATOM 1509 C C . VAL A 1 197 ? 7.432 -8.220 -2.240 1.00 92.25 197 VAL A C 1
ATOM 1511 O O . VAL A 1 197 ? 7.353 -8.384 -1.017 1.00 92.25 197 VAL A O 1
ATOM 1514 N N . SER A 1 198 ? 8.439 -8.734 -2.945 1.00 94.00 198 SER A N 1
ATOM 1515 C CA . SER A 1 198 ? 9.508 -9.518 -2.320 1.00 94.00 198 SER A CA 1
ATOM 1516 C C . SER A 1 198 ? 10.376 -8.655 -1.395 1.00 94.00 198 SER A C 1
ATOM 1518 O O . SER A 1 198 ? 10.425 -7.430 -1.508 1.00 94.00 198 SER A O 1
ATOM 1520 N N . GLN A 1 199 ? 11.079 -9.302 -0.463 1.00 92.69 199 GLN A N 1
ATOM 1521 C CA . GLN A 1 199 ? 12.056 -8.613 0.385 1.00 92.69 199 GLN A CA 1
ATOM 1522 C C . GLN A 1 199 ? 13.200 -8.008 -0.448 1.00 92.69 199 GLN A C 1
ATOM 1524 O O . GLN A 1 199 ? 13.594 -6.874 -0.212 1.00 92.69 199 GLN A O 1
ATOM 1529 N N . HIS A 1 200 ? 13.642 -8.723 -1.485 1.00 94.62 200 HIS A N 1
ATOM 1530 C CA . HIS A 1 200 ? 14.678 -8.259 -2.411 1.00 94.62 200 HIS A CA 1
ATOM 1531 C C . HIS A 1 200 ? 14.257 -6.990 -3.169 1.00 94.62 200 HIS A C 1
ATOM 1533 O O . HIS A 1 200 ? 15.025 -6.043 -3.275 1.00 94.62 200 HIS A O 1
ATOM 1539 N N . PHE A 1 201 ? 13.000 -6.910 -3.627 1.00 95.12 201 PHE A N 1
ATOM 1540 C CA . PHE A 1 201 ? 12.481 -5.692 -4.263 1.00 95.12 201 PHE A CA 1
ATOM 1541 C C . PHE A 1 201 ? 12.532 -4.484 -3.318 1.00 95.12 201 PHE A C 1
ATOM 1543 O O . PHE A 1 201 ? 12.860 -3.377 -3.740 1.00 95.12 201 PHE A O 1
ATOM 1550 N N . LEU A 1 202 ? 12.216 -4.691 -2.035 1.00 93.00 202 LEU A N 1
ATOM 1551 C CA . LEU A 1 202 ? 12.293 -3.630 -1.032 1.00 93.00 202 LEU A CA 1
ATOM 1552 C C . LEU A 1 202 ? 13.721 -3.136 -0.833 1.00 93.00 202 LEU A C 1
ATOM 1554 O O . LEU A 1 202 ? 13.925 -1.931 -0.791 1.00 93.00 202 LEU A O 1
ATOM 1558 N N . GLU A 1 203 ? 14.692 -4.043 -0.760 1.00 92.75 203 GLU A N 1
ATOM 1559 C CA . GLU A 1 203 ? 16.108 -3.687 -0.632 1.00 92.75 203 GLU A CA 1
ATOM 1560 C C . GLU A 1 203 ? 16.575 -2.832 -1.818 1.00 92.75 203 GLU A C 1
ATOM 1562 O O . GLU A 1 203 ? 17.217 -1.801 -1.621 1.00 92.75 203 GLU A O 1
ATOM 1567 N N . LEU A 1 204 ? 16.174 -3.190 -3.041 1.00 93.88 204 LEU A N 1
ATOM 1568 C CA . LEU A 1 204 ? 16.448 -2.394 -4.241 1.00 93.88 204 LEU A CA 1
ATOM 1569 C C . LEU A 1 204 ? 15.753 -1.020 -4.205 1.00 93.88 204 LEU A C 1
ATOM 1571 O O . LEU A 1 204 ? 16.339 -0.015 -4.611 1.00 93.88 204 LEU A O 1
ATOM 1575 N N . LEU A 1 205 ? 14.530 -0.954 -3.668 1.00 94.38 205 LEU A N 1
ATOM 1576 C CA . LEU A 1 205 ? 13.795 0.298 -3.479 1.00 94.38 205 LEU A CA 1
ATOM 1577 C C . LEU A 1 205 ? 14.445 1.207 -2.423 1.00 94.38 205 LEU A C 1
ATOM 1579 O O . LEU A 1 205 ? 14.485 2.432 -2.585 1.00 94.38 205 LEU A O 1
ATOM 1583 N N . HIS A 1 206 ? 14.983 0.623 -1.352 1.00 92.00 206 HIS A N 1
ATOM 1584 C CA . HIS A 1 206 ? 15.771 1.337 -0.346 1.00 92.00 206 HIS A CA 1
ATOM 1585 C C . HIS A 1 206 ? 17.077 1.870 -0.934 1.00 92.00 206 HIS A C 1
ATOM 1587 O O . HIS A 1 206 ? 17.455 2.995 -0.628 1.00 92.00 206 HIS A O 1
ATOM 1593 N N . GLN A 1 207 ? 17.697 1.122 -1.848 1.00 92.69 207 GLN A N 1
ATOM 1594 C CA . GLN A 1 207 ? 18.863 1.554 -2.627 1.00 92.69 207 GLN A CA 1
ATOM 1595 C C . GLN A 1 207 ? 18.534 2.556 -3.745 1.00 92.69 207 GLN A C 1
ATOM 1597 O O . GLN A 1 207 ? 19.431 2.934 -4.496 1.00 92.69 207 GLN A O 1
ATOM 1602 N N . ARG A 1 208 ? 17.267 2.971 -3.890 1.00 93.44 208 ARG A N 1
ATOM 1603 C CA . ARG A 1 208 ? 16.818 3.938 -4.908 1.00 93.44 208 ARG A CA 1
ATOM 1604 C C . ARG A 1 208 ? 17.125 3.499 -6.343 1.00 93.44 208 ARG A C 1
ATOM 1606 O O . ARG A 1 208 ? 17.352 4.330 -7.217 1.00 93.44 208 ARG A O 1
ATOM 1613 N N . LYS A 1 209 ? 17.094 2.188 -6.612 1.00 93.38 209 LYS A N 1
ATOM 1614 C CA . LYS A 1 209 ? 17.271 1.663 -7.972 1.00 93.38 209 LYS A CA 1
ATOM 1615 C C . LYS A 1 209 ? 16.184 2.233 -8.897 1.00 93.38 209 LYS A C 1
ATOM 1617 O O . LYS A 1 209 ? 15.000 2.062 -8.576 1.00 93.38 209 LYS A O 1
ATOM 1622 N N . PRO A 1 210 ? 16.534 2.880 -10.023 1.00 94.62 210 PRO A N 1
ATOM 1623 C CA . PRO A 1 210 ? 15.564 3.573 -10.869 1.00 94.62 210 PRO A CA 1
ATOM 1624 C C . PRO A 1 210 ? 14.391 2.699 -11.327 1.00 94.62 210 PRO A C 1
ATOM 1626 O O . PRO A 1 210 ? 13.246 3.145 -11.330 1.00 94.62 210 PRO A O 1
ATOM 1629 N N . GLU A 1 211 ? 14.641 1.424 -11.621 1.00 94.75 211 GLU A N 1
ATOM 1630 C CA . GLU A 1 211 ? 13.634 0.440 -12.020 1.00 94.75 211 GLU A CA 1
ATOM 1631 C C . GLU A 1 211 ? 12.525 0.297 -10.970 1.00 94.75 211 GLU A C 1
ATOM 1633 O O . GLU A 1 211 ? 11.333 0.286 -11.289 1.00 94.75 211 GLU A O 1
ATOM 1638 N N . THR A 1 212 ? 12.912 0.230 -9.695 1.00 95.88 212 THR A N 1
ATOM 1639 C CA . THR A 1 212 ? 11.970 0.101 -8.575 1.00 95.88 212 THR A CA 1
ATOM 1640 C C . THR A 1 212 ? 11.169 1.379 -8.353 1.00 95.88 212 THR A C 1
ATOM 1642 O O . THR A 1 212 ? 9.977 1.310 -8.047 1.00 95.88 212 THR A O 1
ATOM 1645 N N . LEU A 1 213 ? 11.791 2.542 -8.569 1.00 96.94 213 LEU A N 1
ATOM 1646 C CA . LEU A 1 213 ? 11.145 3.848 -8.481 1.00 96.94 213 LEU A CA 1
ATOM 1647 C C . LEU A 1 213 ? 10.125 4.043 -9.607 1.00 96.94 213 LEU A C 1
ATOM 1649 O O . LEU A 1 213 ? 9.020 4.513 -9.348 1.00 96.94 213 LEU A O 1
ATOM 1653 N N . VAL A 1 214 ? 10.436 3.602 -10.830 1.00 97.31 214 VAL A N 1
ATOM 1654 C CA . VAL A 1 214 ? 9.485 3.593 -11.953 1.00 97.31 214 VAL A CA 1
ATOM 1655 C C . VAL A 1 214 ? 8.277 2.708 -11.640 1.00 97.31 214 VAL A C 1
ATOM 1657 O O . VAL A 1 214 ? 7.138 3.126 -11.862 1.00 97.31 214 VAL A O 1
ATOM 1660 N N . ILE A 1 215 ? 8.488 1.510 -11.086 1.00 97.56 215 ILE A N 1
ATOM 1661 C CA . ILE A 1 215 ? 7.392 0.623 -10.658 1.00 97.56 215 ILE A CA 1
ATOM 1662 C C . ILE A 1 215 ? 6.550 1.307 -9.567 1.00 97.56 215 ILE A C 1
ATOM 1664 O O . ILE A 1 215 ? 5.321 1.347 -9.669 1.00 97.56 215 ILE A O 1
ATOM 1668 N N . LEU A 1 216 ? 7.190 1.911 -8.561 1.00 96.38 216 LEU A N 1
ATOM 1669 C CA . LEU A 1 216 ? 6.500 2.636 -7.492 1.00 96.38 216 LEU A CA 1
ATOM 1670 C C . LEU A 1 216 ? 5.721 3.857 -8.021 1.00 96.38 216 LEU A C 1
ATOM 1672 O O . LEU A 1 216 ? 4.607 4.111 -7.570 1.00 96.38 216 LEU A O 1
ATOM 1676 N N . ALA A 1 217 ? 6.234 4.568 -9.026 1.00 96.81 217 ALA A N 1
ATOM 1677 C CA . ALA A 1 217 ? 5.525 5.671 -9.677 1.00 96.81 217 ALA A CA 1
ATOM 1678 C C . ALA A 1 217 ? 4.227 5.202 -10.355 1.00 96.81 217 ALA A C 1
ATOM 1680 O O . ALA A 1 217 ? 3.208 5.893 -10.306 1.00 96.81 217 ALA A O 1
ATOM 1681 N N . HIS A 1 218 ? 4.221 4.003 -10.942 1.00 95.88 218 HIS A N 1
ATOM 1682 C CA . HIS A 1 218 ? 3.009 3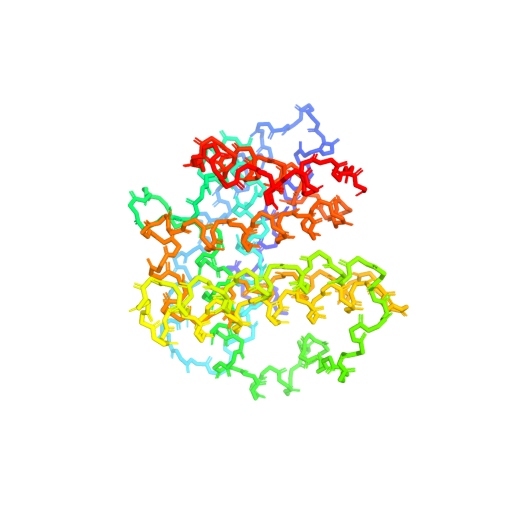.421 -11.526 1.00 95.88 218 HIS A CA 1
ATOM 1683 C C . HIS A 1 218 ? 2.023 2.944 -10.455 1.00 95.88 218 HIS A C 1
ATOM 1685 O O . HIS A 1 218 ? 0.811 3.037 -10.651 1.00 95.88 218 HIS A O 1
ATOM 1691 N N . TYR A 1 219 ? 2.509 2.520 -9.288 1.00 94.00 219 TYR A N 1
ATOM 1692 C CA . TYR A 1 219 ? 1.654 2.294 -8.124 1.00 94.00 219 TYR A CA 1
ATOM 1693 C C . TYR A 1 219 ? 0.976 3.589 -7.642 1.00 94.00 219 TYR A C 1
ATOM 1695 O O . TYR A 1 219 ? -0.217 3.571 -7.329 1.00 94.00 219 TYR A O 1
ATOM 1703 N N . CYS A 1 220 ? 1.671 4.735 -7.672 1.00 92.81 220 CYS A N 1
ATOM 1704 C CA . CYS A 1 220 ? 1.080 6.035 -7.331 1.00 92.81 220 CYS A CA 1
ATOM 1705 C C . CYS A 1 220 ? -0.133 6.390 -8.202 1.00 92.81 220 CYS A C 1
ATOM 1707 O O . CYS A 1 220 ? -1.074 7.016 -7.715 1.00 92.81 220 CYS A O 1
ATOM 1709 N N . VAL A 1 221 ? -0.158 5.963 -9.469 1.00 91.88 221 VAL A N 1
ATOM 1710 C CA . VAL A 1 221 ? -1.334 6.134 -10.338 1.00 91.88 221 VAL A CA 1
ATOM 1711 C C . VAL A 1 221 ? -2.542 5.380 -9.792 1.00 91.88 221 VAL A C 1
ATOM 1713 O O . VAL A 1 221 ? -3.654 5.906 -9.810 1.00 91.88 221 VAL A O 1
ATOM 1716 N N . LEU A 1 222 ? -2.339 4.163 -9.288 1.00 88.88 222 LEU A N 1
ATOM 1717 C CA . LEU A 1 222 ? -3.418 3.371 -8.702 1.00 88.88 222 LEU A CA 1
ATOM 1718 C C . LEU A 1 222 ? -3.929 4.006 -7.400 1.00 88.88 222 LEU A C 1
ATOM 1720 O O . LEU A 1 222 ? -5.139 4.047 -7.187 1.00 88.88 222 LEU A O 1
ATOM 1724 N N . LEU A 1 223 ? -3.035 4.582 -6.586 1.00 87.31 223 LEU A N 1
ATOM 1725 C CA . LEU A 1 223 ? -3.415 5.356 -5.397 1.00 87.31 223 LEU A CA 1
ATOM 1726 C C . LEU A 1 223 ? -4.255 6.592 -5.756 1.00 87.31 223 LEU A C 1
ATOM 1728 O O . LEU A 1 223 ? -5.306 6.808 -5.159 1.00 87.31 223 LEU A O 1
ATOM 1732 N N . LYS A 1 224 ? -3.851 7.357 -6.782 1.00 85.38 224 LYS A N 1
ATOM 1733 C CA . LYS A 1 224 ? -4.577 8.550 -7.274 1.00 85.38 224 LYS A CA 1
ATOM 1734 C C . LYS A 1 224 ? -5.999 8.250 -7.770 1.00 85.38 224 LYS A C 1
ATOM 1736 O O . LYS A 1 224 ? -6.805 9.167 -7.874 1.00 85.38 224 LYS A O 1
ATOM 1741 N N . ARG A 1 225 ? -6.305 6.989 -8.100 1.00 79.94 225 ARG A N 1
ATOM 1742 C CA . ARG A 1 225 ? -7.621 6.545 -8.604 1.00 79.94 225 ARG A CA 1
ATOM 1743 C C . ARG A 1 225 ? -8.602 6.138 -7.518 1.00 79.94 225 ARG A C 1
ATOM 1745 O O . ARG A 1 225 ? -9.773 5.930 -7.818 1.00 79.94 225 ARG A O 1
ATOM 1752 N N . VAL A 1 226 ? -8.126 5.969 -6.290 1.00 73.44 226 VAL A N 1
ATOM 1753 C CA . VAL A 1 226 ? -8.954 5.591 -5.139 1.00 73.44 226 VAL A CA 1
ATOM 1754 C C . VAL A 1 226 ? -8.975 6.751 -4.145 1.00 73.44 226 VAL A C 1
ATOM 1756 O O . VAL A 1 226 ? -8.941 6.569 -2.931 1.00 73.44 226 VAL A O 1
ATOM 1759 N N . ASN A 1 227 ? -9.077 7.975 -4.678 1.00 64.50 227 ASN A N 1
ATOM 1760 C CA . ASN A 1 227 ? -9.156 9.199 -3.884 1.00 64.50 227 ASN A CA 1
ATOM 1761 C C . ASN A 1 227 ? -10.463 9.297 -3.077 1.00 64.50 227 ASN A C 1
ATOM 1763 O O . ASN A 1 227 ? -10.558 10.081 -2.142 1.00 64.50 227 ASN A O 1
ATOM 1767 N N . SER A 1 228 ? -11.464 8.457 -3.372 1.00 65.75 228 SER A N 1
ATOM 1768 C CA . SER A 1 228 ? -12.655 8.305 -2.524 1.00 65.75 228 SER A CA 1
ATOM 1769 C C . SER A 1 228 ? -12.323 7.844 -1.095 1.00 65.75 228 SER A C 1
ATOM 1771 O O . SER A 1 228 ? -13.154 7.963 -0.197 1.00 65.75 228 SER A O 1
ATOM 1773 N N . CYS A 1 229 ? -11.134 7.276 -0.869 1.00 80.19 229 CYS A N 1
ATOM 1774 C CA . CYS A 1 229 ? -10.638 6.960 0.464 1.00 80.19 229 CYS A CA 1
ATOM 1775 C C . CYS A 1 229 ? -9.905 8.168 1.047 1.00 80.19 229 CYS A C 1
ATOM 1777 O O . CYS A 1 229 ? -8.742 8.397 0.731 1.00 80.19 229 CYS A O 1
ATOM 1779 N N . TRP A 1 230 ? -10.573 8.885 1.951 1.00 84.38 230 TRP A N 1
ATOM 1780 C CA . TRP A 1 230 ? -10.099 10.142 2.545 1.00 84.38 230 TRP A CA 1
ATOM 1781 C C . TRP A 1 230 ? -8.655 10.109 3.083 1.00 84.38 230 TRP A C 1
ATOM 1783 O O . TRP A 1 230 ? -7.939 11.095 2.990 1.00 84.38 230 TRP A O 1
ATOM 1793 N N . TYR A 1 231 ? -8.186 8.980 3.625 1.00 83.69 231 TYR A N 1
ATOM 1794 C CA . TYR A 1 231 ? -6.824 8.869 4.163 1.00 83.69 231 TYR A CA 1
ATOM 1795 C C . TYR A 1 231 ? -5.740 8.679 3.087 1.00 83.69 231 TYR A C 1
ATOM 1797 O O . TYR A 1 231 ? -4.563 8.788 3.405 1.00 83.69 231 TYR A O 1
ATOM 1805 N N . PHE A 1 232 ? -6.091 8.386 1.829 1.00 81.94 232 PHE A N 1
ATOM 1806 C CA . PHE A 1 232 ? -5.140 8.339 0.707 1.00 81.94 232 PHE A CA 1
ATOM 1807 C C . PHE A 1 232 ? -5.029 9.665 -0.050 1.00 81.94 232 PHE A C 1
ATOM 1809 O O . PHE A 1 232 ? -4.216 9.774 -0.974 1.00 81.94 232 PHE A O 1
ATOM 1816 N N . GLU A 1 233 ? -5.817 10.667 0.335 1.00 82.69 233 GLU A N 1
ATOM 1817 C CA . GLU A 1 233 ? -5.861 11.956 -0.339 1.00 82.69 233 GLU A CA 1
ATOM 1818 C C . GLU A 1 233 ? -4.463 12.594 -0.422 1.00 82.69 233 GLU A C 1
ATOM 1820 O O . GLU A 1 233 ? -3.749 12.752 0.571 1.00 82.69 233 GLU A O 1
ATOM 1825 N N . GLY A 1 234 ? -4.031 12.903 -1.647 1.00 83.38 234 GLY A N 1
ATOM 1826 C CA . GLY A 1 234 ? -2.721 13.497 -1.934 1.00 83.38 234 GLY A CA 1
ATOM 1827 C C . GLY A 1 234 ? -1.506 12.576 -1.738 1.00 83.38 234 GLY A C 1
ATOM 1828 O O . GLY A 1 234 ? -0.401 12.965 -2.112 1.00 83.38 234 GLY A O 1
ATOM 1829 N N . VAL A 1 235 ? -1.658 11.355 -1.211 1.00 86.50 235 VAL A N 1
ATOM 1830 C CA . VAL A 1 235 ? -0.524 10.438 -0.958 1.00 86.50 235 VAL A CA 1
ATOM 1831 C C . VAL A 1 235 ? 0.160 10.042 -2.264 1.00 86.50 235 VAL A C 1
ATOM 1833 O O . VAL A 1 235 ? 1.378 10.154 -2.387 1.00 86.50 235 VAL A O 1
ATOM 1836 N N . GLY A 1 236 ? -0.621 9.615 -3.262 1.00 88.81 236 GLY A N 1
ATOM 1837 C CA . GLY A 1 236 ? -0.083 9.206 -4.562 1.00 88.81 236 GLY A CA 1
ATOM 1838 C C . GLY A 1 236 ? 0.602 10.352 -5.311 1.00 88.81 236 GLY A C 1
ATOM 1839 O O . GLY A 1 236 ? 1.637 10.142 -5.932 1.00 88.81 236 GLY A O 1
ATOM 1840 N N . GLU A 1 237 ? 0.064 11.570 -5.226 1.00 89.62 237 GLU A N 1
ATOM 1841 C CA . GLU A 1 237 ? 0.656 12.760 -5.847 1.00 89.62 237 GLU A CA 1
ATOM 1842 C C . GLU A 1 237 ? 1.990 13.133 -5.198 1.00 89.62 237 GLU A C 1
ATOM 1844 O O . GLU A 1 237 ? 2.998 13.269 -5.889 1.00 89.62 237 GLU A O 1
ATOM 1849 N N . LYS A 1 238 ? 2.015 13.246 -3.867 1.00 88.50 238 LYS A N 1
ATOM 1850 C CA . LYS A 1 238 ? 3.219 13.638 -3.130 1.00 88.50 238 LYS A CA 1
ATOM 1851 C C . LYS A 1 238 ? 4.334 12.608 -3.287 1.00 88.50 238 LYS A C 1
ATOM 1853 O O . LYS A 1 238 ? 5.468 12.986 -3.571 1.00 88.50 238 LYS A O 1
ATOM 1858 N N . LEU A 1 239 ? 4.004 11.317 -3.181 1.00 90.94 239 LEU A N 1
ATOM 1859 C CA . LEU A 1 239 ? 4.967 10.239 -3.397 1.00 90.94 239 LEU A CA 1
ATOM 1860 C C . LEU A 1 239 ? 5.501 10.243 -4.835 1.00 90.94 239 LEU A C 1
ATOM 1862 O O . LEU A 1 239 ? 6.700 10.084 -5.038 1.00 90.94 239 LEU A O 1
ATOM 1866 N N . LEU A 1 240 ? 4.641 10.471 -5.834 1.00 93.75 240 LEU A N 1
ATOM 1867 C CA . LEU A 1 240 ? 5.080 10.598 -7.224 1.00 93.75 240 LEU A CA 1
ATOM 1868 C C . LEU A 1 240 ? 6.003 11.808 -7.426 1.00 93.75 240 LEU A C 1
ATOM 1870 O O . LEU A 1 240 ? 7.004 11.686 -8.122 1.00 93.75 240 LEU A O 1
ATOM 1874 N N . GLY A 1 241 ? 5.719 12.940 -6.779 1.00 93.50 241 GLY A N 1
ATOM 1875 C CA . GLY A 1 241 ? 6.594 14.113 -6.796 1.00 93.50 241 GLY A CA 1
ATOM 1876 C C . GLY A 1 241 ? 7.949 13.872 -6.120 1.00 93.50 241 GLY A C 1
ATOM 1877 O O . GLY A 1 241 ? 8.962 14.397 -6.574 1.00 93.50 241 GLY A O 1
ATOM 1878 N N . ALA A 1 242 ? 8.000 13.059 -5.060 1.00 92.81 242 ALA A N 1
ATOM 1879 C CA . ALA A 1 242 ? 9.262 12.644 -4.446 1.00 92.81 242 ALA A CA 1
ATOM 1880 C C . ALA A 1 242 ? 10.070 11.722 -5.374 1.00 92.81 242 ALA A C 1
ATOM 1882 O O . ALA A 1 242 ? 11.274 11.905 -5.511 1.00 92.81 242 ALA A O 1
ATOM 1883 N N . ILE A 1 243 ? 9.404 10.777 -6.048 1.00 95.94 243 ILE A N 1
ATOM 1884 C CA . ILE A 1 243 ? 10.036 9.891 -7.037 1.00 95.94 243 ILE A CA 1
ATOM 1885 C C . ILE A 1 243 ? 10.578 10.686 -8.223 1.00 95.94 243 ILE A C 1
ATOM 1887 O O . ILE A 1 243 ? 11.696 10.432 -8.660 1.00 95.94 243 ILE A O 1
ATOM 1891 N N . ASP A 1 244 ? 9.810 11.654 -8.723 1.00 95.94 244 ASP A N 1
ATOM 1892 C CA . ASP A 1 244 ? 10.254 12.527 -9.803 1.00 95.94 244 ASP A CA 1
ATOM 1893 C C . ASP A 1 244 ? 11.560 13.232 -9.422 1.00 95.94 244 ASP A C 1
ATOM 1895 O O . ASP A 1 244 ? 12.528 13.151 -10.165 1.00 95.94 244 ASP A O 1
ATOM 1899 N N . LYS A 1 245 ? 11.648 13.833 -8.233 1.00 94.56 245 LYS A N 1
ATOM 1900 C CA . LYS A 1 245 ? 12.878 14.503 -7.772 1.00 94.56 245 LYS A CA 1
ATOM 1901 C C . LYS A 1 245 ? 14.080 13.569 -7.596 1.00 94.56 245 LYS A C 1
ATOM 1903 O O . LYS A 1 245 ? 15.206 14.033 -7.721 1.00 94.56 245 LYS A O 1
ATOM 1908 N N . GLU A 1 246 ? 13.844 12.299 -7.276 1.00 95.19 246 GLU A N 1
ATOM 1909 C CA . GLU A 1 246 ? 14.896 11.303 -7.039 1.00 95.19 246 GLU A CA 1
ATOM 1910 C C . GLU A 1 246 ? 15.467 10.722 -8.344 1.00 95.19 246 GLU A C 1
ATOM 1912 O O . GLU A 1 246 ? 16.646 10.382 -8.416 1.00 95.19 246 GLU A O 1
ATOM 1917 N N . LEU A 1 247 ? 14.639 10.585 -9.383 1.00 96.06 247 LEU A N 1
ATOM 1918 C CA . LEU A 1 247 ? 15.054 9.999 -10.657 1.00 96.06 247 LEU A CA 1
ATOM 1919 C C . LEU A 1 247 ? 15.935 10.955 -11.471 1.00 96.06 247 LEU A C 1
ATOM 1921 O O . LEU A 1 247 ? 15.626 12.138 -11.620 1.00 96.06 247 LEU A O 1
ATOM 1925 N N . SER A 1 248 ? 16.991 10.409 -12.084 1.00 95.19 248 SER A N 1
ATOM 1926 C CA . SER A 1 248 ? 17.785 11.135 -13.077 1.00 95.19 248 SER A CA 1
ATOM 1927 C C . SER A 1 248 ? 17.007 11.348 -14.382 1.00 95.19 248 SER A C 1
ATOM 1929 O O . SER A 1 248 ? 16.034 10.644 -14.670 1.00 95.19 248 SER A O 1
ATOM 1931 N N . GLU A 1 249 ? 17.460 12.308 -15.193 1.00 94.06 249 GLU A N 1
ATOM 1932 C CA . GLU A 1 249 ? 16.799 12.714 -16.444 1.00 94.06 249 GLU A CA 1
ATOM 1933 C C . GLU A 1 249 ? 16.543 11.549 -17.412 1.00 94.06 249 GLU A C 1
ATOM 1935 O O . GLU A 1 249 ? 15.461 11.451 -17.994 1.00 94.06 249 GLU A O 1
ATOM 1940 N N . ASP A 1 250 ? 17.472 10.592 -17.495 1.00 93.75 250 ASP A N 1
ATOM 1941 C CA . ASP A 1 250 ? 17.341 9.411 -18.356 1.00 93.75 250 ASP A CA 1
ATOM 1942 C C . ASP A 1 250 ? 16.107 8.559 -18.027 1.00 93.75 250 ASP A C 1
ATOM 1944 O O . ASP A 1 250 ? 15.587 7.854 -18.892 1.00 93.75 250 ASP A O 1
ATOM 1948 N N . TRP A 1 251 ? 15.590 8.638 -16.797 1.00 95.19 251 TRP A N 1
ATOM 1949 C CA . TRP A 1 251 ? 14.452 7.841 -16.341 1.00 95.19 251 TRP A CA 1
ATOM 1950 C C . TRP A 1 251 ? 13.120 8.595 -16.338 1.00 95.19 251 TRP A C 1
ATOM 1952 O O . TRP A 1 251 ? 12.063 7.967 -16.244 1.00 95.19 251 TRP A O 1
ATOM 1962 N N . LYS A 1 252 ? 13.132 9.923 -16.497 1.00 94.31 252 LYS A N 1
ATOM 1963 C CA . LYS A 1 252 ? 11.929 10.774 -16.424 1.00 94.31 252 LYS A CA 1
ATOM 1964 C C . LYS A 1 252 ? 10.856 10.377 -17.432 1.00 94.31 252 LYS A C 1
ATOM 1966 O O . LYS A 1 252 ? 9.673 10.317 -17.099 1.00 94.31 252 LYS A O 1
ATOM 1971 N N . HIS A 1 253 ? 11.267 10.011 -18.643 1.00 95.56 253 HIS A N 1
ATOM 1972 C CA . HIS A 1 253 ? 10.349 9.601 -19.705 1.00 95.56 253 HIS A CA 1
ATOM 1973 C C . HIS A 1 253 ? 9.538 8.332 -19.362 1.00 95.56 253 HIS A C 1
ATOM 1975 O O . HIS A 1 253 ? 8.471 8.099 -19.938 1.00 95.56 253 HIS A O 1
ATOM 1981 N N . TRP A 1 254 ? 9.997 7.520 -18.398 1.00 96.31 254 TRP A N 1
ATOM 1982 C CA . TRP A 1 254 ? 9.253 6.367 -17.882 1.00 96.31 254 TRP A CA 1
ATOM 1983 C C . TRP A 1 254 ? 8.151 6.754 -16.896 1.00 96.31 254 TRP A C 1
ATOM 1985 O O . TRP A 1 254 ? 7.194 5.998 -16.745 1.00 96.31 254 TRP A O 1
ATOM 1995 N N . ILE A 1 255 ? 8.241 7.923 -16.257 1.00 96.75 255 ILE A N 1
ATOM 1996 C CA . ILE A 1 255 ? 7.243 8.419 -15.296 1.00 96.75 255 ILE A CA 1
ATOM 1997 C C . ILE A 1 255 ? 6.383 9.574 -15.837 1.00 96.75 255 ILE A C 1
ATOM 1999 O O . ILE A 1 255 ? 5.471 10.033 -15.149 1.00 96.75 255 ILE A O 1
ATOM 2003 N N . GLU A 1 256 ? 6.570 9.978 -17.096 1.00 95.94 256 GLU A N 1
ATOM 2004 C CA . GLU A 1 256 ? 5.720 10.974 -17.763 1.00 95.94 256 GLU A CA 1
ATOM 2005 C C . GLU A 1 256 ? 4.235 10.604 -17.769 1.00 95.94 256 GLU A C 1
ATOM 2007 O O . GLU A 1 256 ? 3.375 11.453 -17.525 1.00 95.94 256 GLU A O 1
ATOM 2012 N N . TRP A 1 257 ? 3.914 9.343 -18.079 1.00 96.06 257 TRP A N 1
ATOM 2013 C CA . TRP A 1 257 ? 2.525 8.894 -18.071 1.00 96.06 257 TRP A CA 1
ATOM 2014 C C . TRP A 1 257 ? 1.927 8.976 -16.659 1.00 96.06 257 TRP A C 1
ATOM 2016 O O . TRP A 1 257 ? 0.903 9.647 -16.523 1.00 96.06 257 TRP A O 1
ATOM 2026 N N . PRO A 1 258 ? 2.560 8.416 -15.602 1.00 95.88 258 PRO A N 1
ATOM 2027 C CA . PRO A 1 258 ? 2.113 8.608 -14.223 1.00 95.88 258 PRO A CA 1
ATOM 2028 C C . PRO A 1 258 ? 1.874 10.066 -13.808 1.00 95.88 258 PRO A C 1
ATOM 2030 O O . PRO A 1 258 ? 0.877 10.360 -13.134 1.00 95.88 258 PRO A O 1
ATOM 2033 N N . LEU A 1 259 ? 2.755 10.982 -14.225 1.00 94.94 259 LEU A N 1
ATOM 2034 C CA . LEU A 1 259 ? 2.655 12.414 -13.920 1.00 94.94 259 LEU A CA 1
ATOM 2035 C C . LEU A 1 259 ? 1.422 13.061 -14.566 1.00 94.94 259 LEU A C 1
ATOM 2037 O O . LEU A 1 259 ? 0.755 13.872 -13.929 1.00 94.94 259 LEU A O 1
ATOM 2041 N N . LYS A 1 260 ? 1.064 12.651 -15.788 1.00 94.75 260 LYS A N 1
ATOM 2042 C CA . LYS A 1 260 ? -0.096 13.174 -16.535 1.00 94.75 260 LYS A CA 1
ATOM 2043 C C . LYS A 1 260 ? -1.446 12.622 -16.060 1.00 94.75 260 LYS A C 1
ATOM 2045 O O . LYS A 1 260 ? -2.486 13.131 -16.471 1.00 94.75 260 LYS A O 1
ATOM 2050 N N . GLN A 1 261 ? -1.464 11.581 -15.225 1.00 91.38 261 GLN A N 1
ATOM 2051 C CA . GLN A 1 261 ? -2.717 10.984 -14.757 1.00 91.38 261 GLN A CA 1
ATOM 2052 C C . GLN A 1 261 ? -3.465 11.931 -13.806 1.00 91.38 261 GLN A C 1
ATOM 2054 O O . GLN A 1 261 ? -2.857 12.417 -12.852 1.00 91.38 261 GLN A O 1
ATOM 2059 N N . PRO A 1 262 ? -4.771 12.182 -13.998 1.00 85.38 262 PRO A N 1
ATOM 2060 C CA . PRO A 1 262 ? -5.532 13.035 -13.093 1.00 85.38 262 PRO A CA 1
ATOM 2061 C C . PRO A 1 262 ? -5.779 12.345 -11.744 1.00 85.38 262 PRO A C 1
ATOM 2063 O O . PRO A 1 262 ? -5.729 11.117 -11.631 1.00 85.38 262 PRO A O 1
ATOM 2066 N N . ILE A 1 263 ? -6.073 13.149 -10.723 1.00 76.44 263 ILE A N 1
ATOM 2067 C CA . ILE A 1 263 ? -6.670 12.674 -9.470 1.00 76.44 263 ILE A CA 1
ATOM 2068 C C . ILE A 1 263 ? -8.154 12.419 -9.770 1.00 76.44 263 ILE A C 1
ATOM 2070 O O . ILE A 1 263 ? -8.817 13.305 -10.312 1.00 76.44 263 ILE A O 1
ATOM 2074 N N . LYS A 1 264 ? -8.647 11.203 -9.506 1.00 63.78 264 LYS A N 1
ATOM 2075 C CA . LYS A 1 264 ? -10.055 10.827 -9.722 1.00 63.78 264 LYS A CA 1
ATOM 2076 C C . LYS A 1 264 ? -10.799 10.719 -8.409 1.00 63.78 264 LYS A C 1
ATOM 2078 O O . LYS A 1 264 ? -10.254 10.041 -7.515 1.00 63.78 264 LYS A O 1
#